Protein AF-A0A7S2XN95-F1 (afdb_monomer_lite)

Secondary structure (DSSP, 8-state):
--------------PPPPPEEHHHHHHHHHHH-BSEETTEEPPTTEE-BEEHHHHHHHTT--STT-EE-HHHHHHHHHHSPP-EE-------SSS----------HHHHHHHHHHHHHTTS--TTS--SS--GGGHHHHHHHHHTSPPPHHHHHHHHHHHH-------TTS------GGGGG-EEHHHHHHHTTT-SEE-HHHHHHHH-GGGEE--

Sequence (216 aa):
SSTLSNDDSPSSSQRLPASIPVLEVVKAYGSLAGSECYGRQAPPGSSCQLPLADLQKELGIAGSSSFLSETDFLEQLEALPFQWPLKPYGIDKSSSLTKTAIVNKGAETRVYMEELERRGMYDPRNPTGPLPTSLRPKLNQALNQEKMDPQAASLIFRVLSSSSSKSNPNAPPHKNNENDANVISATSLKDAFRGETMLDYYGFLNLIGTSSISWP

Radius of gyration: 20.68 Å; chains: 1; bounding box: 38×78×60 Å

Organism: NCBI:txid420275

Structure (mmCIF, N/CA/C/O backbone):
data_AF-A0A7S2XN95-F1
#
_entry.id   AF-A0A7S2XN95-F1
#
loop_
_atom_site.group_PDB
_atom_site.id
_atom_site.type_symbol
_atom_site.label_atom_id
_atom_site.label_alt_id
_atom_site.label_comp_id
_atom_site.label_asym_id
_atom_site.label_entity_id
_atom_site.label_seq_id
_atom_site.pdbx_PDB_ins_code
_atom_site.Cartn_x
_atom_site.Cartn_y
_atom_site.Cartn_z
_atom_site.occupancy
_atom_site.B_iso_or_equiv
_atom_site.auth_seq_id
_atom_site.auth_comp_id
_atom_site.auth_asym_id
_atom_site.auth_atom_id
_atom_site.pdbx_PDB_model_num
ATOM 1 N N . SER A 1 1 ? -16.956 -54.283 32.016 1.00 48.91 1 SER A N 1
ATOM 2 C CA . SER A 1 1 ? -15.787 -53.656 31.381 1.00 48.91 1 SER A CA 1
ATOM 3 C C . SER A 1 1 ? -16.262 -52.462 30.591 1.00 48.91 1 SER A C 1
ATOM 5 O O . SER A 1 1 ? -16.917 -52.645 29.576 1.00 48.91 1 SER A O 1
ATOM 7 N N . SER A 1 2 ? -16.046 -51.268 31.136 1.00 44.19 2 SER A N 1
ATOM 8 C CA . SER A 1 2 ? -16.518 -49.999 30.582 1.00 44.19 2 SER A CA 1
ATOM 9 C C . SER A 1 2 ? -15.365 -49.349 29.831 1.00 44.19 2 SER A C 1
ATOM 11 O O . SER A 1 2 ? -14.354 -49.008 30.443 1.00 44.19 2 SER A O 1
ATOM 13 N N . THR A 1 3 ? -15.493 -49.228 28.515 1.00 47.34 3 THR A N 1
ATOM 14 C CA . THR A 1 3 ? -14.497 -48.573 27.666 1.00 47.34 3 THR A CA 1
ATOM 15 C C . THR A 1 3 ? -14.824 -47.083 27.625 1.00 47.34 3 THR A C 1
ATOM 17 O O . THR A 1 3 ? -15.835 -46.685 27.053 1.00 47.34 3 THR A O 1
ATOM 20 N N . LEU A 1 4 ? -14.006 -46.279 28.304 1.00 50.84 4 LEU A N 1
ATOM 21 C CA . LEU A 1 4 ? -14.003 -44.821 28.211 1.00 50.84 4 LEU A CA 1
ATOM 22 C C . LEU A 1 4 ? -13.391 -44.419 26.864 1.00 50.84 4 LEU A C 1
ATOM 24 O O . LEU A 1 4 ? -12.224 -44.710 26.604 1.00 50.84 4 LEU A O 1
ATOM 28 N N . SER A 1 5 ? -14.189 -43.772 26.019 1.00 45.78 5 SER A N 1
ATOM 29 C CA . SER A 1 5 ? -13.726 -43.092 24.811 1.00 45.78 5 SER A CA 1
ATOM 30 C C . SER A 1 5 ? -13.196 -41.717 25.214 1.00 45.78 5 SER A C 1
ATOM 32 O O . SER A 1 5 ? -13.961 -40.886 25.698 1.00 45.78 5 SER A O 1
ATOM 34 N N . ASN A 1 6 ? -11.893 -41.491 25.051 1.00 49.34 6 ASN A N 1
ATOM 35 C CA . ASN A 1 6 ? -11.308 -40.157 25.138 1.00 49.34 6 ASN A CA 1
ATOM 36 C C . ASN A 1 6 ? -11.545 -39.439 23.804 1.00 49.34 6 ASN A C 1
ATOM 38 O O . ASN A 1 6 ? -10.993 -39.841 22.781 1.00 49.34 6 ASN A O 1
ATOM 42 N N . ASP A 1 7 ? -12.371 -38.395 23.834 1.00 49.25 7 ASP A N 1
ATOM 43 C CA . ASP A 1 7 ? -12.467 -37.397 22.772 1.00 49.25 7 ASP A CA 1
ATOM 44 C C . ASP A 1 7 ? -11.219 -36.501 22.814 1.00 49.25 7 ASP A C 1
ATOM 46 O O . ASP A 1 7 ? -11.158 -35.510 23.544 1.00 49.25 7 ASP A O 1
ATOM 50 N N . ASP A 1 8 ? -10.210 -36.854 22.018 1.00 45.84 8 ASP A N 1
ATOM 51 C CA . ASP A 1 8 ? -9.108 -35.957 21.673 1.00 45.84 8 ASP A CA 1
ATOM 52 C C . ASP A 1 8 ? -9.620 -34.903 20.679 1.00 45.84 8 ASP A C 1
ATOM 54 O O . ASP A 1 8 ? -9.586 -35.077 19.460 1.00 45.84 8 ASP A O 1
ATOM 58 N N . SER A 1 9 ? -10.114 -33.785 21.210 1.00 44.31 9 SER A N 1
ATOM 59 C CA . SER A 1 9 ? -10.332 -32.570 20.422 1.00 44.31 9 SER A CA 1
ATOM 60 C C . SER A 1 9 ? -8.973 -31.961 20.056 1.00 44.31 9 SER A C 1
ATOM 62 O O . SER A 1 9 ? -8.223 -31.578 20.960 1.00 44.31 9 SER A O 1
ATOM 64 N N . PRO A 1 10 ? -8.615 -31.822 18.765 1.00 43.09 10 PRO A N 1
ATOM 65 C CA . PRO A 1 10 ? -7.384 -31.150 18.393 1.00 43.09 10 PRO A CA 1
ATOM 66 C C . PRO A 1 10 ? -7.517 -29.658 18.707 1.00 43.09 10 PRO A C 1
ATOM 68 O O . PRO A 1 10 ? -8.226 -28.917 18.030 1.00 43.09 10 PRO A O 1
ATOM 71 N N . SER A 1 11 ? -6.805 -29.226 19.748 1.00 42.22 11 SER A N 1
ATOM 72 C CA . SER A 1 11 ? -6.484 -27.824 20.003 1.00 42.22 11 SER A CA 1
ATOM 73 C C . SER A 1 11 ? -5.902 -27.218 18.726 1.00 42.22 11 SER A C 1
ATOM 75 O O . SER A 1 11 ? -4.784 -27.543 18.314 1.00 42.22 11 SER A O 1
ATOM 77 N N . SER A 1 12 ? -6.685 -26.356 18.077 1.00 40.72 12 SER A N 1
ATOM 78 C CA . SER A 1 12 ? -6.278 -25.548 16.935 1.00 40.72 12 SER A CA 1
ATOM 79 C C . SER A 1 12 ? -5.276 -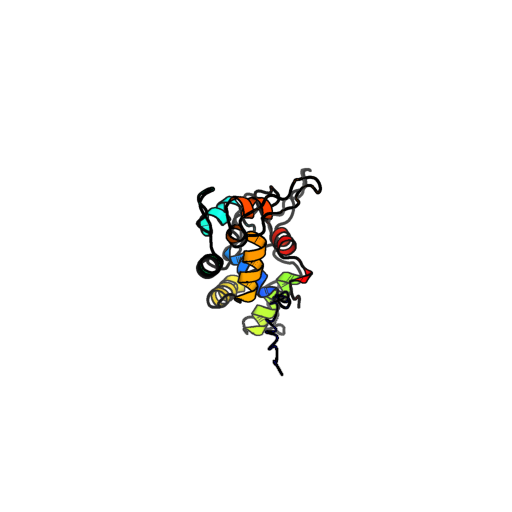24.495 17.401 1.00 40.72 12 SER A C 1
ATOM 81 O O . SER A 1 12 ? -5.582 -23.309 17.514 1.00 40.72 12 SER A O 1
ATOM 83 N N . SER A 1 13 ? -4.057 -24.936 17.695 1.00 44.22 13 SER A N 1
ATOM 84 C CA . SER A 1 13 ? -2.898 -24.057 17.740 1.00 44.22 13 SER A CA 1
ATOM 85 C C . SER A 1 13 ? -2.725 -23.509 16.328 1.00 44.22 13 SER A C 1
ATOM 87 O O . SER A 1 13 ? -2.148 -24.171 15.464 1.00 44.22 13 SER A O 1
ATOM 89 N N . GLN A 1 14 ? -3.318 -22.341 16.071 1.00 45.66 14 GLN A N 1
ATOM 90 C CA . GLN A 1 14 ? -3.177 -21.605 14.823 1.00 45.66 14 GLN A CA 1
ATOM 91 C C . GLN A 1 14 ? -1.683 -21.369 14.599 1.00 45.66 14 GLN A C 1
ATOM 93 O O . GLN A 1 14 ? -1.073 -20.496 15.216 1.00 45.66 14 GLN A O 1
ATOM 98 N N . ARG A 1 15 ? -1.063 -22.205 13.755 1.00 49.12 15 ARG A N 1
ATOM 99 C CA . ARG A 1 15 ? 0.290 -21.951 13.266 1.00 49.12 15 ARG A CA 1
ATOM 100 C C . ARG A 1 15 ? 0.258 -20.566 12.641 1.00 49.12 15 ARG A C 1
ATOM 102 O O . ARG A 1 15 ? -0.579 -20.311 11.777 1.00 49.12 15 ARG A O 1
ATOM 109 N N . LEU A 1 16 ? 1.150 -19.686 13.097 1.00 54.00 16 LEU A N 1
ATOM 110 C CA . LEU A 1 16 ? 1.402 -18.425 12.410 1.00 54.00 16 LEU A CA 1
ATOM 111 C C . LEU A 1 16 ? 1.589 -18.746 10.920 1.00 54.00 16 LEU A C 1
ATOM 113 O O . LEU A 1 16 ? 2.305 -19.709 10.616 1.00 54.00 16 LEU A O 1
ATOM 117 N N . PRO A 1 17 ? 0.913 -18.023 10.010 1.00 55.56 17 PRO A N 1
ATOM 118 C CA . PRO A 1 17 ? 1.064 -18.286 8.592 1.00 55.56 17 PRO A CA 1
ATOM 119 C C . PRO A 1 17 ? 2.546 -18.211 8.218 1.00 55.56 17 PRO A C 1
ATOM 121 O O . PRO A 1 17 ? 3.321 -17.457 8.818 1.00 55.56 17 PRO A O 1
ATOM 124 N N . ALA A 1 18 ? 2.928 -19.029 7.236 1.00 75.44 18 ALA A N 1
ATOM 125 C CA . ALA A 1 18 ? 4.195 -18.866 6.541 1.00 75.44 18 ALA A CA 1
ATOM 126 C C . ALA A 1 18 ? 4.335 -17.396 6.107 1.00 75.44 18 ALA A C 1
ATOM 128 O O . ALA A 1 18 ? 3.334 -16.732 5.839 1.00 75.44 18 ALA A O 1
ATOM 129 N N . SER A 1 19 ? 5.558 -16.867 6.102 1.00 91.44 19 SER A N 1
ATOM 130 C CA . SER A 1 19 ? 5.811 -15.478 5.716 1.00 91.44 19 SER A CA 1
ATOM 131 C C . SER A 1 19 ? 5.140 -15.130 4.379 1.00 91.44 19 SER A C 1
ATOM 133 O O . SER A 1 19 ? 5.148 -15.934 3.446 1.00 91.44 19 SER A O 1
ATOM 135 N N . ILE A 1 20 ? 4.566 -13.930 4.274 1.00 94.50 20 ILE A N 1
ATOM 136 C CA . ILE A 1 20 ? 3.871 -13.483 3.057 1.00 94.50 20 ILE A CA 1
ATOM 137 C C . ILE A 1 20 ? 4.852 -12.814 2.085 1.00 94.50 20 ILE A C 1
ATOM 139 O O . ILE A 1 20 ? 5.795 -12.162 2.539 1.00 94.50 20 ILE A O 1
ATOM 143 N N . PRO A 1 21 ? 4.674 -12.923 0.758 1.00 94.25 21 PRO A N 1
ATOM 144 C CA . PRO A 1 21 ? 5.540 -12.238 -0.198 1.00 94.25 21 PRO A CA 1
ATOM 145 C C . PRO A 1 21 ? 5.510 -10.717 -0.012 1.00 94.25 21 PRO A C 1
ATOM 147 O O . PRO A 1 21 ? 4.445 -10.125 0.160 1.00 94.25 21 PRO A O 1
ATOM 150 N N . VAL A 1 22 ? 6.667 -10.058 -0.128 1.00 93.31 22 VAL A N 1
ATOM 151 C CA . VAL A 1 22 ? 6.749 -8.585 -0.075 1.00 93.31 22 VAL A CA 1
ATOM 152 C C . VAL A 1 22 ? 5.840 -7.899 -1.106 1.00 93.31 22 VAL A C 1
ATOM 154 O O . VAL A 1 22 ? 5.349 -6.806 -0.840 1.00 93.31 22 VAL A O 1
ATOM 157 N N . LEU A 1 23 ? 5.556 -8.536 -2.249 1.00 94.50 23 LEU A N 1
ATOM 158 C CA . LEU A 1 23 ? 4.633 -7.997 -3.250 1.00 94.50 23 LEU A CA 1
ATOM 159 C C . LEU A 1 23 ? 3.212 -7.808 -2.696 1.00 94.50 23 LEU A C 1
ATOM 161 O O . LEU A 1 23 ? 2.582 -6.802 -3.005 1.00 94.50 23 LEU A O 1
ATOM 165 N N . GLU A 1 24 ? 2.722 -8.710 -1.843 1.00 95.94 24 GLU A N 1
ATOM 166 C CA . GLU A 1 24 ? 1.391 -8.567 -1.235 1.00 95.94 24 GLU A CA 1
ATOM 167 C C . GLU A 1 24 ? 1.363 -7.405 -0.234 1.00 95.94 24 GLU A C 1
ATOM 169 O O . GLU A 1 24 ? 0.401 -6.641 -0.180 1.00 95.94 24 GLU A O 1
ATOM 174 N N . VAL A 1 25 ? 2.468 -7.181 0.484 1.00 94.56 25 VAL A N 1
ATOM 175 C CA . VAL A 1 25 ? 2.627 -5.998 1.344 1.00 94.56 25 VAL A CA 1
ATOM 176 C C . VAL A 1 25 ? 2.640 -4.711 0.517 1.00 94.56 25 VAL A C 1
ATOM 178 O O . VAL A 1 25 ? 1.995 -3.732 0.891 1.00 94.56 25 VAL A O 1
ATOM 181 N N . VAL A 1 26 ? 3.337 -4.719 -0.625 1.00 93.94 26 VAL A N 1
ATOM 182 C CA . VAL A 1 26 ? 3.355 -3.602 -1.579 1.00 93.94 26 VAL A CA 1
ATOM 183 C C . VAL A 1 26 ? 1.951 -3.328 -2.108 1.00 93.94 26 VAL A C 1
ATOM 185 O O . VAL A 1 26 ? 1.535 -2.173 -2.084 1.00 93.94 26 VAL A O 1
ATOM 188 N N . LYS A 1 27 ? 1.209 -4.356 -2.540 1.00 95.25 27 LYS A N 1
ATOM 189 C CA . LYS A 1 27 ? -0.172 -4.229 -3.034 1.00 95.25 27 LYS A CA 1
ATOM 190 C C . LYS A 1 27 ? -1.084 -3.623 -1.975 1.00 95.25 27 LYS A C 1
ATOM 192 O O . LYS A 1 27 ? -1.797 -2.664 -2.264 1.00 95.25 27 LYS A O 1
ATOM 197 N N . ALA A 1 28 ? -1.029 -4.128 -0.745 1.00 95.62 28 ALA A N 1
ATOM 198 C CA . ALA A 1 28 ? -1.901 -3.650 0.316 1.00 95.62 28 ALA A CA 1
ATOM 199 C C . ALA A 1 28 ? -1.586 -2.199 0.684 1.00 95.62 28 ALA A C 1
ATOM 201 O O . ALA A 1 28 ? -2.473 -1.349 0.683 1.00 95.62 28 ALA A O 1
ATOM 202 N N . TYR A 1 29 ? -0.307 -1.886 0.906 1.00 94.56 29 TYR A N 1
ATOM 203 C CA . TYR A 1 29 ? 0.113 -0.515 1.159 1.00 94.56 29 TYR A CA 1
ATOM 204 C C . TYR A 1 29 ? -0.282 0.412 0.010 1.00 94.56 29 TYR A C 1
ATOM 206 O O . TYR A 1 29 ? -0.853 1.468 0.241 1.00 94.56 29 TYR A O 1
ATOM 214 N N . GLY A 1 30 ? 0.014 0.021 -1.230 1.00 93.25 30 GLY A N 1
ATOM 215 C CA . GLY A 1 30 ? -0.210 0.851 -2.407 1.00 93.25 30 GLY A CA 1
ATOM 216 C C . GLY A 1 30 ? -1.680 1.105 -2.728 1.00 93.25 30 GLY A C 1
ATOM 217 O O . GLY A 1 30 ? -1.970 2.059 -3.444 1.00 93.25 30 GLY A O 1
ATOM 218 N N . SER A 1 31 ? -2.585 0.278 -2.204 1.00 95.00 31 SER A N 1
ATOM 219 C CA . SER A 1 31 ? -4.037 0.465 -2.321 1.00 95.00 31 SER A CA 1
ATOM 220 C C . SER A 1 31 ? -4.583 1.359 -1.205 1.00 95.00 31 SER A C 1
ATOM 222 O O . SER A 1 31 ? -5.477 2.162 -1.439 1.00 95.00 31 SER A O 1
ATOM 224 N N . LEU A 1 32 ? -4.016 1.262 0.003 1.00 94.38 32 LEU A N 1
ATOM 225 C CA . LEU A 1 32 ? -4.429 2.057 1.165 1.00 94.38 32 LEU A CA 1
ATOM 226 C C . LEU A 1 32 ? -3.785 3.453 1.220 1.00 94.38 32 LEU A C 1
ATOM 228 O O . LEU A 1 32 ? -4.322 4.366 1.844 1.00 94.38 32 LEU A O 1
ATOM 232 N N . ALA A 1 33 ? -2.595 3.612 0.645 1.00 91.69 33 ALA A N 1
ATOM 233 C CA . ALA A 1 33 ? -1.830 4.845 0.720 1.00 91.69 33 ALA A CA 1
ATOM 234 C C . ALA A 1 33 ? -2.320 5.881 -0.291 1.00 91.69 33 ALA A C 1
ATOM 236 O O . ALA A 1 33 ? -2.539 5.602 -1.470 1.00 91.69 33 ALA A O 1
ATOM 237 N N . GLY A 1 34 ? -2.415 7.120 0.182 1.00 86.31 34 GLY A N 1
ATOM 238 C CA . GLY A 1 34 ? -2.767 8.262 -0.640 1.00 86.31 34 GLY A CA 1
ATOM 239 C C . GLY A 1 34 ? -1.598 8.734 -1.499 1.00 86.31 34 GLY A C 1
ATOM 240 O O . GLY A 1 34 ? -0.434 8.359 -1.325 1.00 86.31 34 GLY A O 1
ATOM 241 N N . SER A 1 35 ? -1.917 9.631 -2.421 1.00 84.94 35 SER A N 1
ATOM 242 C CA . SER A 1 35 ? -0.943 10.313 -3.271 1.00 84.94 35 SER A CA 1
ATOM 243 C C . SER A 1 35 ? -0.252 11.495 -2.584 1.00 84.94 35 SER A C 1
ATOM 245 O O . SER A 1 35 ? 0.648 12.092 -3.166 1.00 84.94 35 SER A O 1
ATOM 247 N N . GLU A 1 36 ? -0.668 11.883 -1.380 1.00 81.81 36 GLU A N 1
ATOM 248 C CA . GLU A 1 36 ? -0.053 13.000 -0.663 1.00 81.81 36 GLU A CA 1
ATOM 249 C C . GLU A 1 36 ? 1.259 12.579 0.020 1.00 81.81 36 GLU A C 1
ATOM 251 O O . GLU A 1 36 ? 1.321 11.593 0.740 1.00 81.81 36 GLU A O 1
ATOM 256 N N . CYS A 1 37 ? 2.313 13.362 -0.183 1.00 72.62 37 CYS A N 1
ATOM 257 C CA . CYS A 1 37 ? 3.672 13.211 0.330 1.00 72.62 37 CYS A CA 1
ATOM 258 C C . CYS A 1 37 ? 4.072 14.462 1.121 1.00 72.62 37 CYS A C 1
ATOM 260 O O . CYS A 1 37 ? 4.563 15.421 0.518 1.00 72.62 37 CYS A O 1
ATOM 262 N N . TYR A 1 38 ? 3.906 14.483 2.447 1.00 71.38 38 TYR A N 1
ATOM 263 C CA . TYR A 1 38 ? 4.372 15.591 3.306 1.00 71.38 38 TYR A CA 1
ATOM 264 C C . TYR A 1 38 ? 4.160 17.005 2.706 1.00 71.38 38 TYR A C 1
ATOM 266 O O . TYR A 1 38 ? 5.101 17.786 2.546 1.00 71.38 38 TYR A O 1
ATOM 274 N N . GLY A 1 39 ? 2.919 17.319 2.316 1.00 69.62 39 GLY A N 1
ATOM 275 C CA . GLY A 1 39 ? 2.552 18.613 1.722 1.00 69.62 39 GLY A CA 1
ATOM 276 C C . GLY A 1 39 ? 2.838 18.756 0.220 1.00 69.62 39 GLY A C 1
ATOM 277 O O . GLY A 1 39 ? 2.809 19.869 -0.305 1.00 69.62 39 GLY A O 1
ATOM 278 N N . ARG A 1 40 ? 3.132 17.659 -0.488 1.00 76.25 40 ARG A N 1
ATOM 279 C CA . ARG A 1 40 ? 3.254 17.608 -1.954 1.00 76.25 40 ARG A CA 1
ATOM 280 C C . ARG A 1 40 ? 2.475 16.443 -2.540 1.00 76.25 40 ARG A C 1
ATOM 282 O O . ARG A 1 40 ? 2.250 15.458 -1.864 1.00 76.25 40 ARG A O 1
ATOM 289 N N . GLN A 1 41 ? 2.143 16.524 -3.820 1.00 82.25 41 GLN A N 1
ATOM 290 C CA . GLN A 1 41 ? 1.501 15.433 -4.544 1.00 82.25 41 GLN A CA 1
ATOM 291 C C . GLN A 1 41 ? 2.552 14.495 -5.159 1.00 82.25 41 GLN A C 1
ATOM 293 O O . GLN A 1 41 ? 3.520 14.955 -5.773 1.00 82.25 41 GLN A O 1
ATOM 298 N N . ALA A 1 42 ? 2.363 13.187 -5.010 1.00 81.00 42 ALA A N 1
ATOM 299 C CA . ALA A 1 42 ? 3.144 12.163 -5.685 1.00 81.00 42 ALA A CA 1
ATOM 300 C C . ALA A 1 42 ? 2.924 12.221 -7.212 1.00 81.00 42 ALA A C 1
ATOM 302 O O . ALA A 1 42 ? 1.851 12.614 -7.679 1.00 81.00 42 ALA A O 1
ATOM 303 N N . PRO A 1 43 ? 3.919 11.814 -8.022 1.00 81.94 43 PRO A N 1
ATOM 304 C CA . PRO A 1 43 ? 3.725 11.599 -9.451 1.00 81.94 43 PRO A CA 1
ATOM 305 C C . PRO A 1 43 ? 2.541 10.660 -9.745 1.00 81.94 43 PRO A C 1
ATOM 307 O O . PRO A 1 43 ? 2.257 9.773 -8.939 1.00 81.94 43 PRO A O 1
ATOM 310 N N . PRO A 1 44 ? 1.888 10.784 -10.914 1.00 83.69 44 PRO A N 1
ATOM 311 C CA . PRO A 1 44 ? 0.784 9.907 -11.288 1.00 83.69 44 PRO A CA 1
ATOM 312 C C . PRO A 1 44 ? 1.127 8.415 -11.174 1.00 83.69 44 PRO A C 1
ATOM 314 O O . PRO A 1 44 ? 2.202 7.974 -11.590 1.00 83.69 44 PRO A O 1
ATOM 317 N N . GLY A 1 45 ? 0.186 7.639 -10.630 1.00 83.69 45 GLY A N 1
ATOM 318 C CA . GLY A 1 45 ? 0.340 6.198 -10.422 1.00 83.69 45 GLY A CA 1
ATOM 319 C C . GLY A 1 45 ? 1.206 5.826 -9.218 1.00 83.69 45 GLY A C 1
ATOM 320 O O . GLY A 1 45 ? 1.651 4.681 -9.141 1.00 83.69 45 GLY A O 1
ATOM 321 N N . SER A 1 46 ? 1.462 6.759 -8.301 1.00 86.06 46 SER A N 1
ATOM 322 C CA . SER A 1 46 ? 2.237 6.512 -7.092 1.00 86.06 46 SER A CA 1
ATOM 323 C C . SER A 1 46 ? 1.538 6.961 -5.821 1.00 86.06 46 SER A C 1
ATOM 325 O O . SER A 1 46 ? 0.997 8.060 -5.756 1.00 86.06 46 SER A O 1
ATOM 327 N N . SER A 1 47 ? 1.664 6.133 -4.791 1.00 87.62 47 SER A N 1
ATOM 328 C CA . SER A 1 47 ? 1.255 6.433 -3.419 1.00 87.62 47 SER A CA 1
ATOM 329 C C . SER A 1 47 ? 2.472 6.766 -2.553 1.00 87.62 47 SER A C 1
ATOM 331 O O . SER A 1 47 ? 3.610 6.563 -2.982 1.00 87.62 47 SER A O 1
ATOM 333 N N . CYS A 1 48 ? 2.270 7.325 -1.359 1.00 84.56 48 CYS A N 1
ATOM 334 C CA . CYS A 1 48 ? 3.378 7.882 -0.576 1.00 84.56 48 CYS A CA 1
ATOM 335 C C . CYS A 1 48 ? 3.322 7.616 0.924 1.00 84.56 48 CYS A C 1
ATOM 337 O O . CYS A 1 48 ? 4.310 7.184 1.513 1.00 84.56 48 CYS A O 1
ATOM 339 N N . GLN A 1 49 ? 2.185 7.913 1.542 1.00 87.75 49 GLN A N 1
ATOM 340 C CA . GLN A 1 49 ? 1.938 7.674 2.957 1.00 87.75 49 GLN A CA 1
ATOM 341 C C . GLN A 1 49 ? 0.463 7.333 3.151 1.00 87.75 49 GLN A C 1
ATOM 343 O O . GLN A 1 49 ? -0.362 7.636 2.288 1.00 87.75 49 GLN A O 1
ATOM 348 N N . LEU A 1 50 ? 0.135 6.697 4.272 1.00 90.50 50 LEU A N 1
ATOM 349 C CA . LEU A 1 50 ? -1.241 6.515 4.715 1.00 90.50 50 LEU A CA 1
ATOM 350 C C . LEU A 1 50 ? -1.568 7.602 5.734 1.00 90.50 50 LEU A C 1
ATOM 352 O O . LEU A 1 50 ? -1.092 7.512 6.868 1.00 90.50 50 LEU A O 1
ATOM 356 N N . PRO A 1 51 ? -2.366 8.620 5.389 1.00 89.88 51 PRO A N 1
ATOM 357 C CA . PRO A 1 51 ? -2.986 9.466 6.393 1.00 89.88 51 PRO A CA 1
ATOM 358 C C . PRO A 1 51 ? -3.997 8.658 7.192 1.00 89.88 51 PRO A C 1
ATOM 360 O O . PRO A 1 51 ? -4.840 7.976 6.617 1.00 89.88 51 PRO A O 1
ATOM 363 N N . LEU A 1 52 ? -3.950 8.750 8.522 1.00 91.50 52 LEU A N 1
ATOM 364 C CA . LEU A 1 52 ? -4.897 8.035 9.382 1.00 91.50 52 LEU A CA 1
ATOM 365 C C . LEU A 1 52 ? -6.350 8.400 9.042 1.00 91.50 52 LEU A C 1
ATOM 367 O O . LEU A 1 52 ? -7.214 7.530 9.022 1.00 91.50 52 LEU A O 1
ATOM 371 N N . ALA A 1 53 ? -6.605 9.681 8.763 1.00 91.12 53 ALA A N 1
ATOM 372 C CA . ALA A 1 53 ? -7.930 10.170 8.393 1.00 91.12 53 ALA A CA 1
ATOM 373 C C . ALA A 1 53 ? -8.412 9.585 7.055 1.00 91.12 53 ALA A C 1
ATOM 375 O O . ALA A 1 53 ? -9.571 9.187 6.946 1.00 91.12 53 ALA A O 1
ATOM 376 N N . ASP A 1 54 ? -7.520 9.487 6.067 1.00 90.56 54 ASP A N 1
ATOM 377 C CA . ASP A 1 54 ? -7.847 8.905 4.765 1.00 90.56 54 ASP A CA 1
ATOM 378 C C . ASP A 1 54 ? -8.078 7.404 4.900 1.00 90.56 54 ASP A C 1
ATOM 380 O O . ASP A 1 54 ? -9.085 6.902 4.421 1.00 90.56 54 ASP A O 1
ATOM 384 N N . LEU A 1 55 ? -7.227 6.700 5.650 1.00 91.88 55 LEU A N 1
ATOM 385 C CA . LEU A 1 55 ? -7.410 5.278 5.924 1.00 91.88 55 LEU A CA 1
ATOM 386 C C . LEU A 1 55 ? -8.755 5.003 6.611 1.00 91.88 55 LEU A C 1
ATOM 388 O O . LEU A 1 55 ? -9.474 4.092 6.217 1.00 91.88 55 LEU A O 1
ATOM 392 N N . GLN A 1 56 ? -9.121 5.805 7.614 1.00 93.38 56 GLN A N 1
ATOM 393 C CA . GLN A 1 56 ? -10.427 5.711 8.271 1.00 93.38 56 GLN A CA 1
ATOM 394 C C . GLN A 1 56 ? -11.574 5.927 7.285 1.00 93.38 56 GLN A C 1
ATOM 396 O O . GLN A 1 56 ? -12.562 5.199 7.328 1.00 93.38 56 GLN A O 1
ATOM 401 N N . LYS A 1 57 ? -11.444 6.902 6.386 1.00 92.12 57 LYS A N 1
ATOM 402 C CA . LYS A 1 57 ? -12.448 7.194 5.366 1.00 92.12 57 LYS A CA 1
ATOM 403 C C . LYS A 1 57 ? -12.584 6.055 4.351 1.00 92.12 57 LYS A C 1
ATOM 405 O O . LYS A 1 57 ? -13.704 5.606 4.126 1.00 92.12 57 LYS A O 1
ATOM 410 N N . GLU A 1 58 ? -11.481 5.587 3.768 1.00 91.44 58 GLU A N 1
ATOM 411 C CA . GLU A 1 58 ? -11.476 4.520 2.755 1.00 91.44 58 GLU A CA 1
ATOM 412 C C . GLU A 1 58 ? -11.981 3.185 3.329 1.00 91.44 58 GLU A C 1
ATOM 414 O O . GLU A 1 58 ? -12.677 2.435 2.650 1.00 91.44 58 GLU A O 1
ATOM 419 N N . LEU A 1 59 ? -11.719 2.925 4.615 1.00 92.88 59 LEU A N 1
ATOM 420 C CA . LEU A 1 59 ? -12.218 1.749 5.334 1.00 92.88 59 LEU A CA 1
ATOM 421 C C . LEU A 1 59 ? -13.623 1.929 5.946 1.00 92.88 59 LEU A C 1
ATOM 423 O O . LEU A 1 59 ? -14.102 1.037 6.641 1.00 92.88 59 LEU A O 1
ATOM 427 N N . GLY A 1 60 ? -14.292 3.069 5.736 1.00 92.00 60 GLY A N 1
ATOM 428 C CA . GLY A 1 60 ? -15.655 3.305 6.239 1.00 92.00 60 GLY A CA 1
ATOM 429 C C . GLY A 1 60 ? -15.772 3.475 7.763 1.00 92.00 60 GLY A C 1
ATOM 430 O O . GLY A 1 60 ? -16.850 3.315 8.339 1.00 92.00 60 GLY A O 1
ATOM 431 N N . ILE A 1 61 ? -14.682 3.824 8.445 1.00 91.00 61 ILE A N 1
ATOM 432 C CA . ILE A 1 61 ? -14.601 3.967 9.902 1.00 91.00 61 ILE A CA 1
ATOM 433 C C . ILE A 1 61 ? -14.851 5.432 10.292 1.00 91.00 61 ILE A C 1
ATOM 435 O O . ILE A 1 61 ? -13.930 6.207 10.548 1.00 91.00 61 ILE A O 1
ATOM 439 N N . ALA A 1 62 ? -16.127 5.821 10.346 1.00 82.44 62 ALA A N 1
ATOM 440 C CA . ALA A 1 62 ? -16.557 7.209 10.559 1.00 82.44 62 ALA A CA 1
ATOM 441 C C . ALA A 1 62 ? -16.712 7.633 12.039 1.00 82.44 62 ALA A C 1
ATOM 443 O O . ALA A 1 62 ? -17.208 8.724 12.324 1.00 82.44 62 ALA A O 1
ATOM 444 N N . GLY A 1 63 ? -16.309 6.802 13.004 1.00 78.81 63 GLY A N 1
ATOM 445 C CA . GLY A 1 63 ? -16.450 7.116 14.426 1.00 78.81 63 GLY A CA 1
ATOM 446 C C . GLY A 1 63 ? -16.097 5.956 15.352 1.00 78.81 63 GLY A C 1
ATOM 447 O O . GLY A 1 63 ? -15.616 4.914 14.915 1.00 78.81 63 GLY A O 1
ATOM 448 N N . SER A 1 64 ? -16.347 6.132 16.652 1.00 77.44 64 SER A N 1
ATOM 449 C CA . SER A 1 64 ? -16.040 5.129 17.684 1.00 77.44 64 SER A CA 1
ATOM 450 C C . SER A 1 64 ? -16.938 3.890 17.645 1.00 77.44 64 SER A C 1
ATOM 452 O O . SER A 1 64 ? -16.582 2.881 18.238 1.00 77.44 64 SER A O 1
ATOM 454 N N . SER A 1 65 ? -18.091 3.959 16.975 1.00 81.75 65 SER A N 1
ATOM 455 C CA . SER A 1 65 ? -19.033 2.841 16.828 1.00 81.75 65 SER A CA 1
ATOM 456 C C . SER A 1 65 ? -18.882 2.076 15.511 1.00 81.75 65 SER A C 1
ATOM 458 O O . SER A 1 65 ? -19.602 1.105 15.304 1.00 81.75 65 SER A O 1
ATOM 460 N N . SER A 1 66 ? -18.001 2.520 14.610 1.00 88.00 66 SER A N 1
ATOM 461 C CA . SER A 1 66 ? -17.745 1.845 13.338 1.00 88.00 66 SER A CA 1
ATOM 462 C C . SER A 1 66 ? -16.664 0.785 13.515 1.00 88.00 66 SER A C 1
ATOM 464 O O . SER A 1 66 ? -15.599 1.060 14.073 1.00 88.00 66 SER A O 1
ATOM 466 N N . PHE A 1 67 ? -16.942 -0.409 13.008 1.00 91.69 67 PHE A N 1
ATOM 467 C CA . PHE A 1 67 ? -16.038 -1.549 13.013 1.00 91.69 67 PHE A CA 1
ATOM 468 C C . PHE A 1 67 ? -16.060 -2.214 11.640 1.00 91.69 67 PHE A C 1
ATOM 470 O O . PHE A 1 67 ? -17.093 -2.230 10.973 1.00 91.69 67 PHE A O 1
ATOM 477 N N . LEU A 1 68 ? -14.915 -2.751 11.235 1.00 94.31 68 LEU A N 1
ATOM 478 C CA . LEU A 1 68 ? -14.738 -3.449 9.970 1.00 94.31 68 LEU A CA 1
ATOM 479 C C . LEU A 1 68 ? -14.341 -4.896 10.252 1.00 94.31 68 LEU A C 1
ATOM 481 O O . LEU A 1 68 ? -13.381 -5.138 10.993 1.00 94.31 68 LEU A O 1
ATOM 485 N N . SER A 1 69 ? -15.093 -5.843 9.691 1.00 93.94 69 SER A N 1
ATOM 486 C CA . SER A 1 69 ? -14.757 -7.263 9.766 1.00 93.94 69 SER A CA 1
ATOM 487 C C . SER A 1 69 ? -13.604 -7.607 8.818 1.00 93.94 69 SER A C 1
ATOM 489 O O . SER A 1 69 ? -13.241 -6.819 7.947 1.00 93.94 69 SER A O 1
ATOM 491 N N . GLU A 1 70 ? -13.014 -8.789 8.975 1.00 93.88 70 GLU A N 1
ATOM 492 C CA . GLU A 1 70 ? -11.930 -9.248 8.098 1.00 93.88 70 GLU A CA 1
ATOM 493 C C . GLU A 1 70 ? -12.386 -9.419 6.644 1.00 93.88 70 GLU A C 1
ATOM 495 O O . GLU A 1 70 ? -11.661 -9.059 5.716 1.00 93.88 70 GLU A O 1
ATOM 500 N N . THR A 1 71 ? -13.605 -9.929 6.444 1.00 93.62 71 THR A N 1
ATOM 501 C CA . THR A 1 71 ? -14.198 -10.089 5.112 1.00 93.62 71 THR A CA 1
ATOM 502 C C . THR A 1 71 ? -14.434 -8.733 4.459 1.00 93.62 71 THR A C 1
ATOM 504 O O . THR A 1 71 ? -13.974 -8.525 3.338 1.00 93.62 71 THR A O 1
ATOM 507 N N . ASP A 1 72 ? -15.046 -7.792 5.184 1.00 94.94 72 ASP A N 1
ATOM 508 C CA . ASP A 1 72 ? -15.280 -6.440 4.666 1.00 94.94 72 ASP A CA 1
ATOM 509 C C . ASP A 1 72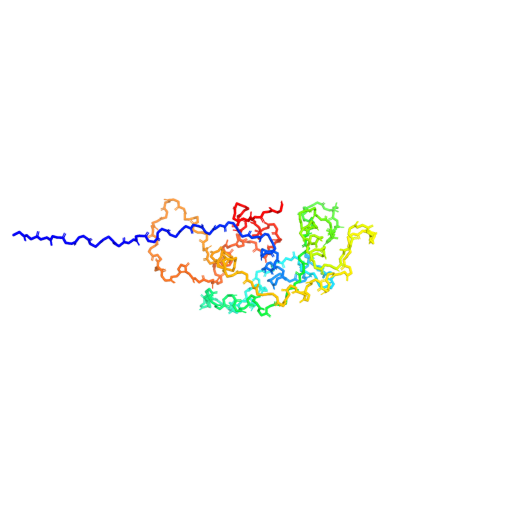 ? -13.952 -5.725 4.382 1.00 94.94 72 ASP A C 1
ATOM 511 O O . ASP A 1 72 ? -13.830 -5.011 3.395 1.00 94.94 72 ASP A O 1
ATOM 515 N N . PHE A 1 73 ? -12.921 -5.942 5.207 1.00 95.75 73 PHE A N 1
ATOM 516 C CA . PHE A 1 73 ? -11.591 -5.380 4.976 1.00 95.75 73 PHE A CA 1
ATOM 517 C C . PHE A 1 73 ? -10.973 -5.857 3.664 1.00 95.75 73 PHE A C 1
ATOM 519 O O . PHE A 1 73 ? -10.438 -5.035 2.920 1.00 95.75 73 PHE A O 1
ATOM 526 N N . LEU A 1 74 ? -11.039 -7.158 3.372 1.00 95.62 74 LEU A N 1
ATOM 527 C CA . LEU A 1 74 ? -10.538 -7.693 2.109 1.00 95.62 74 LEU A CA 1
ATOM 528 C C . LEU A 1 74 ? -11.311 -7.109 0.920 1.00 95.62 74 LEU A C 1
ATOM 530 O O . LEU A 1 74 ? -10.687 -6.669 -0.043 1.00 95.62 74 LEU A O 1
ATOM 534 N N . GLU A 1 75 ? -12.642 -7.054 1.002 1.00 94.81 75 GLU A N 1
ATOM 535 C CA . GLU A 1 75 ? -13.483 -6.476 -0.053 1.00 94.81 75 GLU A CA 1
ATOM 536 C C . GLU A 1 75 ? -13.161 -4.995 -0.296 1.00 94.81 75 GLU A C 1
ATOM 538 O O . GLU A 1 75 ? -12.981 -4.582 -1.444 1.00 94.81 75 GLU A O 1
ATOM 543 N N . GLN A 1 76 ? -13.005 -4.204 0.771 1.00 95.00 76 GLN A N 1
ATOM 544 C CA . GLN A 1 76 ? -12.605 -2.802 0.669 1.00 95.00 76 GLN A CA 1
ATOM 545 C C . GLN A 1 76 ? -11.210 -2.661 0.058 1.00 95.00 76 GLN A C 1
ATOM 547 O O . GLN A 1 76 ? -11.006 -1.831 -0.823 1.00 95.00 76 GLN A O 1
ATOM 552 N N . LEU A 1 77 ? -10.252 -3.477 0.504 1.00 95.06 77 LEU A N 1
ATOM 553 C CA . LEU A 1 77 ? -8.872 -3.424 0.034 1.00 95.06 77 LEU A CA 1
ATOM 554 C C . LEU A 1 77 ? -8.765 -3.733 -1.464 1.00 95.06 77 LEU A C 1
ATOM 556 O O . LEU A 1 77 ? -8.020 -3.053 -2.164 1.00 95.06 77 LEU A O 1
ATOM 560 N N . GLU A 1 78 ? -9.512 -4.724 -1.957 1.00 94.88 78 GLU A N 1
ATOM 561 C CA . GLU A 1 78 ? -9.546 -5.091 -3.380 1.00 94.88 78 GLU A CA 1
ATOM 562 C C . GLU A 1 78 ? -10.308 -4.078 -4.249 1.00 94.88 78 GLU A C 1
ATOM 564 O O . GLU A 1 78 ? -10.061 -3.992 -5.452 1.00 94.88 78 GLU A O 1
ATOM 569 N N . ALA A 1 79 ? -11.222 -3.297 -3.666 1.00 94.88 79 ALA A N 1
ATOM 570 C CA . ALA A 1 79 ? -11.944 -2.242 -4.376 1.00 94.88 79 ALA A CA 1
ATOM 571 C C . ALA A 1 79 ? -11.103 -0.969 -4.585 1.00 94.88 79 ALA A C 1
ATOM 573 O O . ALA A 1 79 ? -11.426 -0.148 -5.452 1.00 94.88 79 ALA A O 1
ATOM 574 N N . LEU A 1 80 ? -10.043 -0.782 -3.796 1.00 94.69 80 LEU A N 1
ATOM 575 C CA . LEU A 1 80 ? -9.189 0.397 -3.865 1.00 94.69 80 LEU A CA 1
ATOM 576 C C . LEU A 1 80 ? -8.195 0.310 -5.033 1.00 94.69 80 LEU A C 1
ATOM 578 O O . LEU A 1 80 ? -7.601 -0.739 -5.280 1.00 94.69 80 LEU A O 1
ATOM 582 N N . PRO A 1 81 ? -7.952 1.421 -5.751 1.00 94.12 81 PRO A N 1
ATOM 583 C CA . PRO A 1 81 ? -6.981 1.430 -6.829 1.00 94.12 81 PRO A CA 1
ATOM 584 C C . PRO A 1 81 ? -5.555 1.350 -6.277 1.00 94.12 81 PRO A C 1
ATOM 586 O O . PRO A 1 81 ? -5.081 2.253 -5.588 1.00 94.12 81 PRO A O 1
ATOM 589 N N . PHE A 1 82 ? -4.819 0.325 -6.683 1.00 93.94 82 PHE A N 1
ATOM 590 C CA . PHE A 1 82 ? -3.403 0.190 -6.392 1.00 93.94 82 PHE A CA 1
ATOM 591 C C . PHE A 1 82 ? -2.565 1.257 -7.107 1.00 93.94 82 PHE A C 1
ATOM 593 O O . PHE A 1 82 ? -2.633 1.441 -8.333 1.00 93.94 82 PHE A O 1
ATOM 600 N N . GLN A 1 83 ? -1.689 1.894 -6.334 1.00 91.88 83 GLN A N 1
ATOM 601 C CA . GLN A 1 83 ? -0.624 2.763 -6.812 1.00 91.88 83 GLN A CA 1
ATOM 602 C C . GLN A 1 83 ? 0.708 2.358 -6.189 1.00 91.88 83 GLN A C 1
ATOM 604 O O . GLN A 1 83 ? 0.808 2.174 -4.977 1.00 91.88 83 GLN A O 1
ATOM 609 N N . TRP A 1 84 ? 1.759 2.273 -7.007 1.00 90.25 84 TRP A N 1
ATOM 610 C CA . TRP A 1 84 ? 3.061 1.825 -6.522 1.00 90.25 84 TRP A CA 1
ATOM 611 C C . TRP A 1 84 ? 3.626 2.781 -5.456 1.00 90.25 84 TRP A C 1
ATOM 613 O O . TRP A 1 84 ? 3.787 3.977 -5.752 1.00 90.25 84 TRP A O 1
ATOM 623 N N . PRO A 1 85 ? 3.978 2.282 -4.258 1.00 87.75 85 PRO A N 1
ATOM 624 C CA . PRO A 1 85 ? 4.471 3.123 -3.183 1.00 87.75 85 PRO A CA 1
ATOM 625 C C . PRO A 1 85 ? 5.793 3.801 -3.510 1.00 87.75 85 PRO A C 1
ATOM 627 O O . PRO A 1 85 ? 6.711 3.226 -4.095 1.00 87.75 85 PRO A O 1
ATOM 630 N N . LEU A 1 86 ? 5.896 5.048 -3.075 1.00 77.62 86 LEU A N 1
ATOM 631 C CA . LEU A 1 86 ? 7.122 5.814 -2.998 1.00 77.62 86 LEU A CA 1
ATOM 632 C C . LEU A 1 86 ? 7.509 5.911 -1.538 1.00 77.62 86 LEU A C 1
ATOM 634 O O . LEU A 1 86 ? 6.721 6.353 -0.711 1.00 77.62 86 LEU A O 1
ATOM 638 N N . LYS A 1 87 ? 8.757 5.600 -1.212 1.00 64.81 87 LYS A N 1
ATOM 639 C CA . LYS A 1 87 ? 9.237 5.896 0.131 1.00 64.81 87 LYS A CA 1
ATOM 640 C C . LYS A 1 87 ? 9.661 7.371 0.238 1.00 64.81 87 LYS A C 1
ATOM 642 O O . LYS A 1 87 ? 10.609 7.768 -0.462 1.00 64.81 87 LYS A O 1
ATOM 647 N N . PRO A 1 88 ? 9.089 8.154 1.166 1.00 58.66 88 PRO A N 1
ATOM 648 C CA . PRO A 1 88 ? 9.496 9.537 1.375 1.00 58.66 88 PRO A CA 1
ATOM 649 C C . PRO A 1 88 ? 10.919 9.652 1.968 1.00 58.66 88 PRO A C 1
ATOM 651 O O . PRO A 1 88 ? 11.528 8.667 2.400 1.00 58.66 88 PRO A O 1
ATOM 654 N N . TYR A 1 89 ? 11.499 10.856 1.934 1.00 51.53 89 TYR A N 1
ATOM 655 C CA . TYR A 1 89 ? 12.766 11.194 2.594 1.00 51.53 89 TYR A CA 1
ATOM 656 C C . TYR A 1 89 ? 12.634 12.539 3.328 1.00 51.53 89 TYR A C 1
ATOM 658 O O . TYR A 1 89 ? 12.214 13.521 2.729 1.00 51.53 89 TYR A O 1
ATOM 666 N N . GLY A 1 90 ? 13.073 12.571 4.593 1.00 49.06 90 GLY A N 1
ATOM 667 C CA . GLY A 1 90 ? 13.408 13.785 5.348 1.00 49.06 90 GLY A CA 1
ATOM 668 C C . GLY A 1 90 ? 12.245 14.522 6.021 1.00 49.06 90 GLY A C 1
ATOM 669 O O . GLY A 1 90 ? 11.568 15.322 5.388 1.00 49.06 90 GLY A O 1
ATOM 670 N N . ILE A 1 91 ? 12.129 14.369 7.342 1.00 44.56 91 ILE A N 1
ATOM 671 C CA . ILE A 1 91 ? 11.770 15.480 8.233 1.00 44.56 91 ILE A CA 1
ATOM 672 C C . ILE A 1 91 ? 12.785 15.437 9.370 1.00 44.56 91 ILE A C 1
ATOM 674 O O . ILE A 1 91 ? 12.575 14.746 10.362 1.00 44.56 91 ILE A O 1
ATOM 678 N N . ASP A 1 92 ? 13.907 16.133 9.209 1.00 42.06 92 ASP A N 1
ATOM 679 C CA . ASP A 1 92 ? 14.707 16.502 10.372 1.00 42.06 92 ASP A CA 1
ATOM 680 C C . ASP A 1 92 ? 14.489 17.989 10.654 1.00 42.06 92 ASP A C 1
ATOM 682 O O . ASP A 1 92 ? 14.361 18.799 9.731 1.00 42.06 92 ASP A O 1
ATOM 686 N N . LYS A 1 93 ? 14.371 18.346 11.934 1.00 47.00 93 LYS A N 1
ATOM 687 C CA . LYS A 1 93 ? 13.909 19.662 12.419 1.00 47.00 93 LYS A CA 1
ATOM 688 C C . LYS A 1 93 ? 14.938 20.794 12.228 1.00 47.00 93 LYS A C 1
ATOM 690 O O . LYS A 1 93 ? 14.886 21.796 12.936 1.00 47.00 93 LYS A O 1
ATOM 695 N N . SER A 1 94 ? 15.864 20.674 11.282 1.00 49.75 94 SER A N 1
ATOM 696 C CA . SER A 1 94 ? 16.949 21.630 11.042 1.00 49.75 94 SER A CA 1
ATOM 697 C C . SER A 1 94 ? 17.076 21.958 9.550 1.00 49.75 94 SER A C 1
ATOM 699 O O . SER A 1 94 ? 17.744 21.270 8.791 1.00 49.75 94 SER A O 1
ATOM 701 N N . SER A 1 95 ? 16.345 23.003 9.147 1.00 52.16 95 SER A N 1
ATOM 702 C CA . SER A 1 95 ? 16.526 23.974 8.040 1.00 52.16 95 SER A CA 1
ATOM 703 C C . SER A 1 95 ? 17.202 23.640 6.689 1.00 52.16 95 SER A C 1
ATOM 705 O O . SER A 1 95 ? 17.192 24.515 5.824 1.00 52.16 95 SER A O 1
ATOM 707 N N . SER A 1 96 ? 17.711 22.444 6.392 1.00 50.62 96 SER A N 1
ATOM 708 C CA . SER A 1 96 ? 18.184 22.116 5.042 1.00 50.62 96 SER A CA 1
ATOM 709 C C . SER A 1 96 ? 18.227 20.618 4.742 1.00 50.62 96 SER A C 1
ATOM 711 O O . SER A 1 96 ? 19.307 20.049 4.660 1.00 50.62 96 SER A O 1
ATOM 713 N N . LEU A 1 97 ? 17.079 20.000 4.456 1.00 42.94 97 LEU A N 1
ATOM 714 C CA . LEU A 1 97 ? 16.996 18.896 3.486 1.00 42.94 97 LEU A CA 1
ATOM 715 C C . LEU A 1 97 ? 15.586 18.833 2.867 1.00 42.94 97 LEU A C 1
ATOM 717 O O . LEU A 1 97 ? 14.688 18.173 3.376 1.00 42.94 97 LEU A O 1
ATOM 721 N N . THR A 1 98 ? 15.404 19.494 1.720 1.00 47.78 98 THR A N 1
ATOM 722 C CA . THR A 1 98 ? 14.172 19.436 0.914 1.00 47.78 98 THR A CA 1
ATOM 723 C C . THR A 1 98 ? 14.334 18.417 -0.219 1.00 47.78 98 THR A C 1
ATOM 725 O O . THR A 1 98 ? 14.776 18.782 -1.308 1.00 47.78 98 THR A O 1
ATOM 728 N N . LYS A 1 99 ? 13.974 17.141 -0.004 1.00 47.97 99 LYS A N 1
ATOM 729 C CA . LYS A 1 99 ? 13.754 16.163 -1.095 1.00 47.97 99 LYS A CA 1
ATOM 730 C C . LYS A 1 99 ? 12.608 15.200 -0.778 1.00 47.97 99 LYS A C 1
ATOM 732 O O . LYS A 1 99 ? 12.777 14.217 -0.076 1.00 47.97 99 LYS A O 1
ATOM 737 N N . THR A 1 100 ? 11.468 15.475 -1.399 1.00 49.53 100 THR A N 1
ATOM 738 C CA . THR A 1 100 ? 10.134 14.909 -1.149 1.00 49.53 100 THR A CA 1
ATOM 739 C C . THR A 1 100 ? 9.749 13.691 -2.002 1.00 49.53 100 THR A C 1
ATOM 741 O O . THR A 1 100 ? 8.639 13.203 -1.856 1.00 49.53 100 THR A O 1
ATOM 744 N N . ALA A 1 101 ? 10.639 13.172 -2.859 1.00 48.41 101 ALA A N 1
ATOM 745 C CA . ALA A 1 101 ? 10.567 11.831 -3.464 1.00 48.41 101 ALA A CA 1
ATOM 746 C C . ALA A 1 101 ? 11.844 11.568 -4.288 1.00 48.41 101 ALA A C 1
ATOM 748 O O . ALA A 1 101 ? 12.164 12.338 -5.193 1.00 48.41 101 ALA A O 1
ATOM 749 N N . ILE A 1 102 ? 12.577 10.481 -4.018 1.00 48.84 102 ILE A N 1
ATOM 750 C CA . ILE A 1 102 ? 13.506 9.881 -4.992 1.00 48.84 102 ILE A CA 1
ATOM 751 C C . ILE A 1 102 ? 13.097 8.420 -5.160 1.00 48.84 102 ILE A C 1
ATOM 753 O O . ILE A 1 102 ? 12.953 7.687 -4.185 1.00 48.84 102 ILE A O 1
ATOM 757 N N . VAL A 1 103 ? 12.925 8.037 -6.423 1.00 46.59 103 VAL A N 1
ATOM 758 C CA . VAL A 1 103 ? 12.250 6.829 -6.918 1.00 46.59 103 VAL A CA 1
ATOM 759 C C . VAL A 1 103 ? 13.076 5.533 -6.774 1.00 46.59 103 VAL A C 1
ATOM 761 O O . VAL A 1 103 ? 12.597 4.452 -7.091 1.00 46.59 103 VAL A O 1
ATOM 764 N N . ASN A 1 104 ? 14.302 5.605 -6.254 1.00 46.25 104 ASN A N 1
ATOM 765 C CA . ASN A 1 104 ? 15.224 4.467 -6.263 1.00 46.25 104 ASN A CA 1
ATOM 766 C C . ASN A 1 104 ? 15.543 3.981 -4.851 1.00 46.25 104 ASN A C 1
ATOM 768 O O . ASN A 1 104 ? 16.241 4.677 -4.109 1.00 46.25 104 ASN A O 1
ATOM 772 N N . LYS A 1 105 ? 15.082 2.774 -4.501 1.00 59.22 105 LYS A N 1
ATOM 773 C CA . LYS A 1 105 ? 15.504 2.043 -3.294 1.00 59.22 105 LYS A CA 1
ATOM 774 C C . LYS A 1 105 ? 15.588 0.563 -3.606 1.00 59.22 105 LYS A C 1
ATOM 776 O O . LYS A 1 105 ? 14.596 -0.038 -3.979 1.00 59.22 105 LYS A O 1
ATOM 781 N N . GLY A 1 106 ? 16.772 -0.014 -3.414 1.00 54.62 106 GLY A N 1
ATOM 782 C CA . GLY A 1 106 ? 17.149 -1.327 -3.945 1.00 54.62 106 GLY A CA 1
ATOM 783 C C . GLY A 1 106 ? 16.150 -2.464 -3.718 1.00 54.62 106 GLY A C 1
ATOM 784 O O . GLY A 1 106 ? 15.946 -3.232 -4.642 1.00 54.62 106 GLY A O 1
ATOM 785 N N . ALA A 1 107 ? 15.490 -2.563 -2.558 1.00 50.31 107 ALA A N 1
ATOM 786 C CA . ALA A 1 107 ? 14.550 -3.659 -2.290 1.00 50.31 107 ALA A CA 1
ATOM 787 C C . ALA A 1 107 ? 13.225 -3.520 -3.063 1.00 50.31 107 ALA A C 1
ATOM 789 O O . ALA A 1 107 ? 12.841 -4.438 -3.774 1.00 50.31 107 ALA A O 1
ATOM 790 N N . GLU A 1 108 ? 12.558 -2.366 -2.983 1.00 66.88 108 GLU A N 1
ATOM 791 C CA . GLU A 1 108 ? 11.323 -2.082 -3.738 1.00 66.88 108 GLU A CA 1
ATOM 792 C C . GLU A 1 108 ? 11.600 -1.940 -5.231 1.00 66.88 108 GLU A C 1
ATOM 794 O O . GLU A 1 108 ? 10.832 -2.412 -6.056 1.00 66.88 108 GLU A O 1
ATOM 799 N N . THR A 1 109 ? 12.721 -1.310 -5.582 1.00 76.94 109 THR A N 1
ATOM 800 C CA . THR A 1 109 ? 13.217 -1.242 -6.952 1.00 76.94 109 THR A CA 1
ATOM 801 C C . THR A 1 109 ? 13.463 -2.643 -7.489 1.00 76.94 109 THR A C 1
ATOM 803 O O . THR A 1 109 ? 13.073 -2.910 -8.614 1.00 76.94 109 THR A O 1
ATOM 806 N N . ARG A 1 110 ? 14.047 -3.555 -6.706 1.00 83.38 110 ARG A N 1
ATOM 807 C CA . ARG A 1 110 ? 14.220 -4.942 -7.135 1.00 83.38 110 ARG A CA 1
ATOM 808 C C . ARG A 1 110 ? 12.875 -5.624 -7.352 1.00 83.38 110 ARG A C 1
ATOM 810 O O . ARG A 1 110 ? 12.676 -6.128 -8.442 1.00 83.38 110 ARG A O 1
ATOM 817 N N . VAL A 1 111 ? 11.945 -5.555 -6.395 1.00 89.00 111 VAL A N 1
ATOM 818 C CA . VAL A 1 111 ? 10.595 -6.138 -6.558 1.00 89.00 111 VAL A CA 1
ATOM 819 C C . VAL A 1 111 ? 9.887 -5.544 -7.782 1.00 89.00 111 VAL A C 1
ATOM 821 O O . VAL A 1 111 ? 9.299 -6.270 -8.571 1.00 89.00 111 VAL A O 1
ATOM 824 N N . TYR A 1 112 ? 9.990 -4.231 -7.993 1.00 89.06 112 TYR A N 1
ATOM 825 C CA . TYR A 1 112 ? 9.456 -3.549 -9.173 1.00 89.06 112 TYR A CA 1
ATOM 826 C C . TYR A 1 112 ? 10.072 -4.082 -10.471 1.00 89.06 112 TYR A C 1
ATOM 828 O O . TYR A 1 112 ? 9.348 -4.401 -11.409 1.00 89.06 112 TYR A O 1
ATOM 836 N N . MET A 1 113 ? 11.402 -4.180 -10.534 1.00 88.75 113 MET A N 1
ATOM 837 C CA . MET A 1 113 ? 12.115 -4.660 -11.719 1.00 88.75 113 MET A CA 1
ATOM 838 C C . MET A 1 113 ? 11.823 -6.135 -11.991 1.00 88.75 113 MET A C 1
ATOM 840 O O . MET A 1 113 ? 11.495 -6.474 -13.121 1.00 88.75 113 MET A O 1
ATOM 844 N N . GLU A 1 114 ? 11.850 -6.985 -10.964 1.00 91.12 114 GLU A N 1
ATOM 845 C CA . GLU A 1 114 ? 11.482 -8.401 -11.055 1.00 91.12 114 GLU A CA 1
ATOM 846 C C . GLU A 1 114 ? 10.055 -8.564 -11.585 1.00 91.12 114 GLU A C 1
ATOM 848 O O . GLU A 1 114 ? 9.823 -9.374 -12.479 1.00 91.12 114 GLU A O 1
ATOM 853 N N . GLU A 1 115 ? 9.104 -7.750 -11.118 1.00 93.19 115 GLU A N 1
ATOM 854 C CA . GLU A 1 115 ? 7.732 -7.784 -11.623 1.00 93.19 115 GLU A CA 1
ATOM 855 C C . GLU A 1 115 ? 7.619 -7.316 -13.077 1.00 93.19 115 GLU A C 1
ATOM 857 O O . GLU A 1 115 ? 6.863 -7.904 -13.854 1.00 93.19 115 GLU A O 1
ATOM 862 N N . LEU A 1 116 ? 8.376 -6.295 -13.486 1.00 93.00 116 LEU A N 1
ATOM 863 C CA . LEU A 1 116 ? 8.421 -5.882 -14.888 1.00 93.00 116 LEU A CA 1
ATOM 864 C C . LEU A 1 116 ? 9.021 -6.973 -15.786 1.00 93.00 116 LEU A C 1
ATOM 866 O O . LEU A 1 116 ? 8.483 -7.232 -16.863 1.00 93.00 116 LEU A O 1
ATOM 870 N N . GLU A 1 117 ? 10.105 -7.615 -15.355 1.00 93.06 117 GLU A N 1
ATOM 871 C CA . GLU A 1 117 ? 10.781 -8.693 -16.085 1.00 93.06 117 GLU A CA 1
ATOM 872 C C . GLU A 1 117 ? 9.896 -9.935 -16.191 1.00 93.06 117 GLU A C 1
ATOM 874 O O . GLU A 1 117 ? 9.641 -10.430 -17.290 1.00 93.06 117 GLU A O 1
ATOM 879 N N . ARG A 1 118 ? 9.340 -10.391 -15.062 1.00 94.44 118 ARG A N 1
ATOM 880 C CA . ARG A 1 118 ? 8.443 -11.554 -14.980 1.00 94.44 118 ARG A CA 1
ATOM 881 C C . ARG A 1 118 ? 7.229 -11.410 -15.893 1.00 94.44 118 ARG A C 1
ATOM 883 O O . ARG A 1 118 ? 6.725 -12.401 -16.416 1.00 94.44 118 ARG A O 1
ATOM 890 N N . ARG A 1 119 ? 6.759 -10.178 -16.095 1.00 94.50 119 ARG A N 1
ATOM 891 C CA . ARG A 1 119 ? 5.599 -9.851 -16.938 1.00 94.50 119 ARG A CA 1
ATOM 892 C C . ARG A 1 119 ? 5.975 -9.466 -18.373 1.00 94.50 119 ARG A C 1
ATOM 894 O O . ARG A 1 119 ? 5.097 -9.053 -19.129 1.00 94.50 119 ARG A O 1
ATOM 901 N N . GLY A 1 120 ? 7.252 -9.550 -18.752 1.00 93.62 120 GLY A N 1
ATOM 902 C CA . GLY A 1 120 ? 7.731 -9.194 -20.092 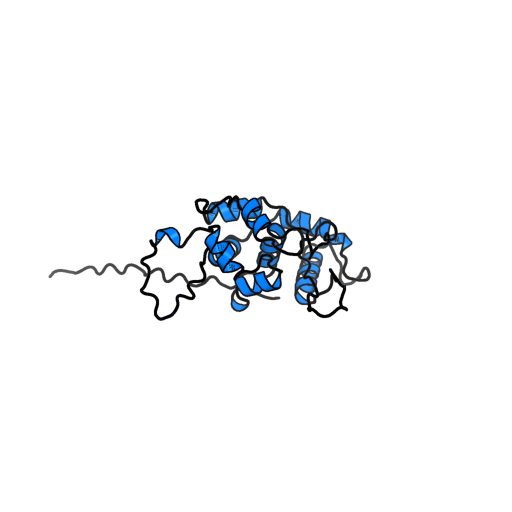1.00 93.62 120 GLY A CA 1
ATOM 903 C C . GLY A 1 120 ? 7.542 -7.713 -20.445 1.00 93.62 120 GLY A C 1
ATOM 904 O O . GLY A 1 120 ? 7.412 -7.361 -21.616 1.00 93.62 120 GLY A O 1
ATOM 905 N N . MET A 1 121 ? 7.465 -6.836 -19.441 1.00 93.19 121 MET A N 1
ATOM 906 C CA . MET A 1 121 ? 7.370 -5.384 -19.625 1.00 93.19 121 MET A CA 1
ATOM 907 C C . MET A 1 121 ? 8.744 -4.721 -19.741 1.00 93.19 121 MET A C 1
ATOM 909 O O . MET A 1 121 ? 8.832 -3.604 -20.248 1.00 93.19 121 MET A O 1
ATOM 913 N N . TYR A 1 122 ? 9.790 -5.397 -19.271 1.00 91.50 122 TYR A N 1
ATOM 914 C CA . TYR A 1 122 ? 11.168 -4.932 -19.293 1.00 91.50 122 TYR A CA 1
ATOM 915 C C . TYR A 1 122 ? 12.102 -6.079 -19.691 1.00 91.50 122 TYR A C 1
ATOM 917 O O . TYR A 1 122 ? 11.929 -7.203 -19.225 1.00 91.50 122 TYR A O 1
ATOM 925 N N . ASP A 1 123 ? 13.078 -5.786 -20.554 1.00 88.56 123 ASP A N 1
ATOM 926 C CA . ASP A 1 123 ? 14.148 -6.716 -20.921 1.00 88.56 123 ASP A CA 1
ATOM 927 C C . ASP A 1 123 ? 15.468 -6.230 -20.301 1.00 88.56 123 ASP A C 1
ATOM 929 O O . ASP A 1 123 ? 16.001 -5.200 -20.732 1.00 88.56 123 ASP A O 1
ATOM 933 N N . PRO A 1 124 ? 16.040 -6.959 -19.327 1.00 83.69 124 PRO A N 1
ATOM 934 C CA . PRO A 1 124 ? 17.289 -6.560 -18.687 1.00 83.69 124 PRO A CA 1
ATOM 935 C C . PRO A 1 124 ? 18.482 -6.577 -19.649 1.00 83.69 124 PRO A C 1
ATOM 937 O O . PRO A 1 124 ? 19.496 -5.936 -19.372 1.00 83.69 124 PRO A O 1
ATOM 940 N N . ARG A 1 125 ? 18.380 -7.269 -20.793 1.00 85.25 125 ARG A N 1
ATOM 941 C CA . ARG A 1 125 ? 19.413 -7.289 -21.840 1.00 85.25 125 ARG A CA 1
ATOM 942 C C . ARG A 1 125 ? 19.386 -6.043 -22.723 1.00 85.25 125 ARG A C 1
ATOM 944 O O . ARG A 1 125 ? 20.342 -5.817 -23.460 1.00 85.25 125 ARG A O 1
ATOM 951 N N . ASN A 1 126 ? 18.331 -5.234 -22.636 1.00 82.06 126 ASN A N 1
ATOM 952 C CA . ASN A 1 126 ? 18.193 -3.969 -23.348 1.00 82.06 126 ASN A CA 1
ATOM 953 C C . ASN A 1 126 ? 17.732 -2.852 -22.390 1.00 82.06 126 ASN A C 1
ATOM 955 O O . ASN A 1 126 ? 16.585 -2.399 -22.464 1.00 82.06 126 ASN A O 1
ATOM 959 N N . PRO A 1 127 ? 18.601 -2.414 -21.458 1.00 76.00 127 PRO A N 1
ATOM 960 C CA . PRO A 1 127 ? 18.208 -1.485 -20.412 1.00 76.00 127 PRO A CA 1
ATOM 961 C C . PRO A 1 127 ? 17.889 -0.104 -20.992 1.00 76.00 127 PRO A C 1
ATOM 963 O O . PRO A 1 127 ? 18.752 0.600 -21.520 1.00 76.00 127 PRO A O 1
ATOM 966 N N . THR A 1 128 ? 16.642 0.332 -20.843 1.00 64.06 128 THR A N 1
ATOM 967 C CA . THR A 1 128 ? 16.207 1.680 -21.216 1.00 64.06 128 THR A CA 1
ATOM 968 C C . THR A 1 128 ? 16.531 2.685 -20.103 1.00 64.06 128 THR A C 1
ATOM 970 O O . THR A 1 128 ? 15.634 3.144 -19.403 1.00 64.06 128 THR A O 1
ATOM 973 N N . GLY A 1 129 ? 17.807 3.038 -19.922 1.00 64.06 129 GLY A N 1
ATOM 974 C CA . GLY A 1 129 ? 18.222 4.129 -19.025 1.00 64.06 129 GLY A CA 1
ATOM 975 C C . GLY A 1 129 ? 17.933 3.889 -17.525 1.00 64.06 129 GLY A C 1
ATOM 976 O O . GLY A 1 129 ? 18.036 2.752 -17.068 1.00 64.06 129 GLY A O 1
ATOM 977 N N . PRO A 1 130 ? 17.656 4.938 -16.714 1.00 71.12 130 PRO A N 1
ATOM 978 C CA . PRO A 1 130 ? 17.343 4.782 -15.286 1.00 71.12 130 PRO A CA 1
ATOM 979 C C . PRO A 1 130 ? 16.035 3.996 -15.077 1.0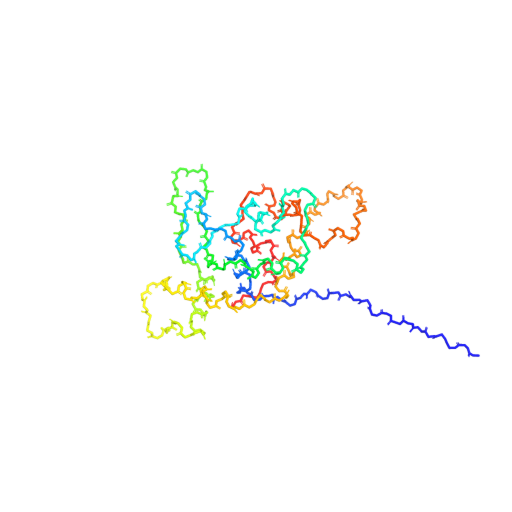0 71.12 130 PRO A C 1
ATOM 981 O O . PRO A 1 130 ? 15.354 3.677 -16.046 1.00 71.12 130 PRO A O 1
ATOM 984 N N . LEU A 1 131 ? 15.666 3.714 -13.814 1.00 75.19 131 LEU A N 1
ATOM 985 C CA . LEU A 1 131 ? 14.449 2.966 -13.457 1.00 75.19 131 LEU A CA 1
ATOM 986 C C . LEU A 1 131 ? 13.267 3.323 -14.383 1.00 75.19 131 LEU A C 1
ATOM 988 O O . LEU A 1 131 ? 12.917 4.506 -14.450 1.00 75.19 131 LEU A O 1
ATOM 992 N N . PRO A 1 132 ? 12.640 2.352 -15.079 1.00 84.12 132 PRO A N 1
ATOM 993 C CA . PRO A 1 132 ? 11.639 2.627 -16.106 1.00 84.12 132 PRO A CA 1
ATOM 994 C C . PRO A 1 132 ? 10.289 2.986 -15.468 1.00 84.12 132 PRO A C 1
ATOM 996 O O . PRO A 1 132 ? 9.325 2.223 -15.487 1.00 84.12 132 PRO A O 1
ATOM 999 N N . THR A 1 133 ? 10.214 4.169 -14.863 1.00 81.69 133 THR A N 1
ATOM 1000 C CA . THR A 1 133 ? 9.032 4.684 -14.152 1.00 81.69 133 THR A CA 1
ATOM 1001 C C . THR A 1 133 ? 7.838 4.911 -15.069 1.00 81.69 133 THR A C 1
ATOM 1003 O O . THR A 1 133 ? 6.700 4.847 -14.612 1.00 81.69 133 THR A O 1
ATOM 1006 N N . SER A 1 134 ? 8.080 5.115 -16.366 1.00 85.06 134 SER A N 1
ATOM 1007 C CA . SER A 1 134 ? 7.045 5.185 -17.400 1.00 85.06 134 SER A CA 1
ATOM 1008 C C . SER A 1 134 ? 6.226 3.896 -17.521 1.00 85.06 134 SER A C 1
ATOM 1010 O O . SER A 1 134 ? 5.101 3.945 -18.010 1.00 85.06 134 SER A O 1
ATOM 1012 N N . LEU A 1 135 ? 6.747 2.757 -17.050 1.00 89.19 135 LEU A N 1
ATOM 1013 C CA . LEU A 1 135 ? 6.036 1.475 -17.045 1.00 89.19 135 LEU A CA 1
ATOM 1014 C C . LEU A 1 135 ? 5.115 1.294 -15.830 1.00 89.19 135 LEU A C 1
ATOM 1016 O O . LEU A 1 135 ? 4.301 0.371 -15.821 1.00 89.19 135 LEU A O 1
ATOM 1020 N N . ARG A 1 136 ? 5.177 2.184 -14.832 1.00 88.94 136 ARG A N 1
ATOM 1021 C CA . ARG A 1 136 ? 4.381 2.081 -13.603 1.00 88.94 136 ARG A CA 1
ATOM 1022 C C . ARG A 1 136 ? 2.871 2.046 -13.855 1.00 88.94 136 ARG A C 1
ATOM 1024 O O . ARG A 1 136 ? 2.237 1.169 -13.284 1.00 88.94 136 ARG A O 1
ATOM 1031 N N . PRO A 1 137 ? 2.270 2.892 -14.718 1.00 91.12 137 PRO A N 1
ATOM 1032 C CA . PRO A 1 137 ? 0.835 2.796 -14.992 1.00 91.12 137 PRO A CA 1
ATOM 1033 C C . PRO A 1 137 ? 0.427 1.417 -15.525 1.00 91.12 137 PRO A C 1
ATOM 1035 O O . PRO A 1 137 ? -0.585 0.866 -15.101 1.00 91.12 137 PRO A O 1
ATOM 1038 N N . LYS A 1 138 ? 1.253 0.828 -16.400 1.00 93.25 138 LYS A N 1
ATOM 1039 C CA . LYS A 1 138 ? 1.018 -0.508 -16.958 1.00 93.25 138 LYS A CA 1
ATOM 1040 C C . LYS A 1 138 ? 1.144 -1.595 -15.888 1.00 93.25 138 LYS A C 1
ATOM 1042 O O . LYS A 1 138 ? 0.305 -2.491 -15.836 1.00 93.25 138 LYS A O 1
ATOM 1047 N N . LEU A 1 139 ? 2.156 -1.506 -15.023 1.00 93.56 139 LEU A N 1
ATOM 1048 C CA . LEU A 1 139 ? 2.325 -2.444 -13.914 1.00 93.56 139 LEU A CA 1
ATOM 1049 C C . LEU A 1 139 ? 1.183 -2.327 -12.894 1.00 93.56 139 LEU A C 1
ATOM 1051 O O . LEU A 1 139 ? 0.621 -3.345 -12.504 1.00 93.56 139 LEU A O 1
ATOM 1055 N N . ASN A 1 140 ? 0.786 -1.109 -12.516 1.00 94.75 140 ASN A N 1
ATOM 1056 C CA . ASN A 1 140 ? -0.330 -0.887 -11.599 1.00 94.75 140 ASN A CA 1
ATOM 1057 C C . ASN A 1 140 ? -1.635 -1.457 -12.156 1.00 94.75 140 ASN A C 1
ATOM 1059 O O . ASN A 1 140 ? -2.404 -2.054 -11.414 1.00 94.75 140 ASN A O 1
ATOM 1063 N N . GLN A 1 141 ? -1.897 -1.283 -13.454 1.00 95.38 141 GLN A N 1
ATOM 1064 C CA . GLN A 1 141 ? -3.077 -1.863 -14.093 1.00 95.38 141 GLN A CA 1
ATOM 1065 C C . GLN A 1 141 ? -3.059 -3.393 -14.012 1.00 95.38 141 GLN A C 1
ATOM 1067 O O . GLN A 1 141 ? -4.088 -3.989 -13.715 1.00 95.38 141 GLN A O 1
ATOM 1072 N N . ALA A 1 142 ? -1.902 -4.019 -14.250 1.00 95.69 142 ALA A N 1
ATOM 1073 C CA . ALA A 1 142 ? -1.765 -5.467 -14.142 1.00 95.69 142 ALA A CA 1
ATOM 1074 C C . ALA A 1 142 ? -1.972 -5.960 -12.699 1.00 95.69 142 ALA A C 1
ATOM 1076 O O . ALA A 1 142 ? -2.667 -6.946 -12.494 1.00 95.69 142 ALA A O 1
ATOM 1077 N N . LEU A 1 143 ? -1.426 -5.255 -11.704 1.00 94.88 143 LEU A N 1
ATOM 1078 C CA . LEU A 1 143 ? -1.577 -5.610 -10.288 1.00 94.88 143 LEU A CA 1
ATOM 1079 C C . LEU A 1 143 ? -2.998 -5.370 -9.756 1.00 94.88 143 LEU A C 1
ATOM 1081 O O . LEU A 1 143 ? -3.469 -6.157 -8.950 1.00 94.88 143 LEU A O 1
ATOM 1085 N N . ASN A 1 144 ? -3.709 -4.349 -10.243 1.00 94.00 144 ASN A N 1
ATOM 1086 C CA . ASN A 1 144 ? -5.122 -4.106 -9.908 1.00 94.00 144 ASN A CA 1
ATOM 1087 C C . ASN A 1 144 ? -6.069 -5.215 -10.393 1.00 94.00 144 ASN A C 1
ATOM 1089 O O . ASN A 1 144 ? -7.192 -5.325 -9.916 1.00 94.00 144 ASN A O 1
ATOM 1093 N N . GLN A 1 145 ? -5.653 -6.006 -11.384 1.00 94.75 145 GLN A N 1
ATOM 1094 C CA . GLN A 1 145 ? -6.436 -7.142 -11.880 1.00 94.75 145 GLN A CA 1
ATOM 1095 C C . GLN A 1 145 ? -6.204 -8.410 -11.050 1.00 94.75 145 GLN A C 1
ATOM 1097 O O . GLN A 1 145 ? -6.909 -9.404 -11.231 1.00 94.75 145 GLN A O 1
ATOM 1102 N N . GLU A 1 146 ? -5.208 -8.395 -10.167 1.00 94.44 146 GLU A N 1
ATOM 1103 C CA . GLU A 1 146 ? -4.862 -9.519 -9.313 1.00 94.44 146 GLU A CA 1
ATOM 1104 C C . GLU A 1 146 ? -5.557 -9.385 -7.967 1.00 94.44 146 GLU A C 1
ATOM 1106 O O . GLU A 1 146 ? -5.507 -8.340 -7.323 1.00 94.44 146 GLU A O 1
ATOM 1111 N N . LYS A 1 147 ? -6.157 -10.484 -7.514 1.00 94.56 147 LYS A N 1
ATOM 1112 C CA . LYS A 1 147 ? -6.703 -10.559 -6.161 1.00 94.56 147 LYS A CA 1
ATOM 1113 C C . LYS A 1 147 ? -5.588 -10.498 -5.124 1.00 94.56 147 LYS A C 1
ATOM 1115 O O . LYS A 1 147 ? -4.446 -10.885 -5.399 1.00 94.56 147 LYS A O 1
ATOM 1120 N N . MET A 1 148 ? -5.910 -9.998 -3.940 1.00 94.88 148 MET A N 1
ATOM 1121 C CA . MET A 1 148 ? -4.997 -10.045 -2.802 1.00 94.88 148 MET A CA 1
ATOM 1122 C C . MET A 1 148 ? -4.883 -11.492 -2.318 1.00 94.88 148 MET A C 1
ATOM 1124 O O . MET A 1 148 ? -5.872 -12.226 -2.316 1.00 94.88 148 MET A O 1
ATOM 1128 N N . ASP A 1 149 ? -3.694 -11.921 -1.891 1.00 95.12 149 ASP A N 1
ATOM 1129 C CA . ASP A 1 149 ? -3.585 -13.191 -1.170 1.00 95.12 149 ASP A CA 1
ATOM 1130 C C . ASP A 1 149 ? -4.398 -13.101 0.143 1.00 95.12 149 ASP A C 1
ATOM 1132 O O . ASP A 1 149 ? -4.112 -12.228 0.974 1.00 95.12 149 ASP A O 1
ATOM 1136 N N . PRO A 1 150 ? -5.387 -13.986 0.384 1.00 93.62 150 PRO A N 1
ATOM 1137 C CA . PRO A 1 150 ? -6.197 -13.939 1.598 1.00 93.62 150 PRO A CA 1
ATOM 1138 C C . PRO A 1 150 ? -5.377 -14.039 2.890 1.00 93.62 150 PRO A C 1
ATOM 1140 O O . PRO A 1 150 ? -5.736 -13.426 3.892 1.00 93.62 150 PRO A O 1
ATOM 1143 N N . GLN A 1 151 ? -4.256 -14.768 2.888 1.00 94.00 151 GLN A N 1
ATOM 1144 C CA . GLN A 1 151 ? -3.370 -14.862 4.053 1.00 94.00 151 GLN A CA 1
ATOM 1145 C C . GLN A 1 151 ? -2.645 -13.541 4.314 1.00 94.00 151 GLN A C 1
ATOM 1147 O O . GLN A 1 151 ? -2.455 -13.162 5.471 1.00 94.00 151 GLN A O 1
ATOM 1152 N N . ALA A 1 152 ? -2.267 -12.822 3.254 1.00 95.19 152 ALA A N 1
ATOM 1153 C CA . ALA A 1 152 ? -1.676 -11.498 3.383 1.00 95.19 152 ALA A CA 1
ATOM 1154 C C . ALA A 1 152 ? -2.693 -10.479 3.899 1.00 95.19 152 ALA A C 1
ATOM 1156 O O . ALA A 1 152 ? -2.392 -9.751 4.846 1.00 95.19 152 ALA A O 1
ATOM 1157 N N . ALA A 1 153 ? -3.909 -10.479 3.349 1.00 95.25 153 ALA A N 1
AT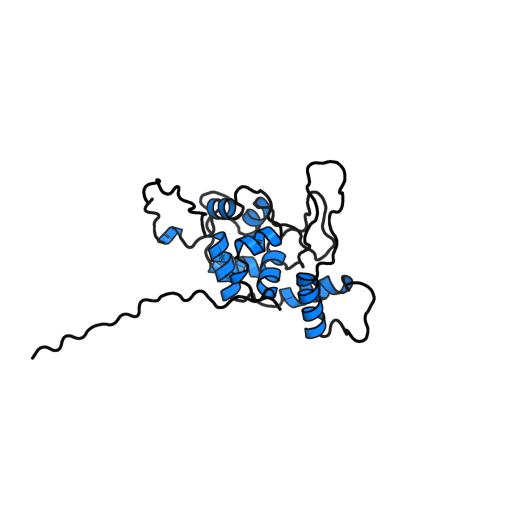OM 1158 C CA . ALA A 1 153 ? -4.994 -9.633 3.834 1.00 95.25 153 ALA A CA 1
ATOM 1159 C C . ALA A 1 153 ? -5.316 -9.914 5.308 1.00 95.25 153 ALA A C 1
ATOM 1161 O O . ALA A 1 153 ? -5.376 -8.978 6.101 1.00 95.25 153 ALA A O 1
ATOM 1162 N N . SER A 1 154 ? -5.417 -11.189 5.691 1.00 94.31 154 SER A N 1
ATOM 1163 C CA . SER A 1 154 ? -5.650 -11.623 7.073 1.00 94.31 154 SER A CA 1
ATOM 1164 C C . SER A 1 154 ? -4.553 -11.150 8.030 1.00 94.31 154 SER A C 1
ATOM 1166 O O . SER A 1 154 ? -4.824 -10.607 9.104 1.00 94.31 154 SER A O 1
ATOM 1168 N N . LEU A 1 155 ? -3.284 -11.286 7.629 1.00 93.69 155 LEU A N 1
ATOM 1169 C CA . LEU A 1 155 ? -2.156 -10.808 8.425 1.00 93.69 155 LEU A CA 1
ATOM 1170 C C . LEU A 1 155 ? -2.229 -9.293 8.648 1.00 93.69 155 LEU A C 1
ATOM 1172 O O . LEU A 1 155 ? -2.036 -8.834 9.773 1.00 93.69 155 LEU A O 1
ATOM 1176 N N . ILE A 1 156 ? -2.500 -8.528 7.591 1.00 94.88 156 ILE A N 1
ATOM 1177 C CA . ILE A 1 156 ? -2.583 -7.065 7.651 1.00 94.88 156 ILE A CA 1
ATOM 1178 C C . ILE A 1 156 ? -3.790 -6.632 8.481 1.00 94.88 156 ILE A C 1
ATOM 1180 O O . ILE A 1 156 ? -3.648 -5.770 9.348 1.00 94.88 156 ILE A O 1
ATOM 1184 N N . PHE A 1 157 ? -4.940 -7.275 8.280 1.00 95.44 157 PHE A N 1
ATOM 1185 C CA . PHE A 1 157 ? -6.141 -7.069 9.076 1.00 95.44 157 PHE A CA 1
ATOM 1186 C C . PHE A 1 157 ? -5.844 -7.235 10.562 1.00 95.44 157 PHE A C 1
ATOM 1188 O O . PHE A 1 157 ? -6.063 -6.309 11.338 1.00 95.44 157 PHE A O 1
ATOM 1195 N N . ARG A 1 158 ? -5.255 -8.374 10.945 1.00 92.44 158 ARG A N 1
ATOM 1196 C CA . ARG A 1 158 ? -4.896 -8.678 12.334 1.00 92.44 158 ARG A CA 1
ATOM 1197 C C . ARG A 1 158 ? -3.989 -7.615 12.934 1.00 92.44 158 ARG A C 1
ATOM 1199 O O . ARG A 1 158 ? -4.117 -7.260 14.100 1.00 92.44 158 ARG A O 1
ATOM 1206 N N . VAL A 1 159 ? -3.038 -7.126 12.154 1.00 92.12 159 VAL A N 1
ATOM 1207 C CA . VAL A 1 159 ? -2.087 -6.114 12.604 1.00 92.12 159 VAL A CA 1
ATOM 1208 C C . VAL A 1 159 ? -2.769 -4.750 12.811 1.00 92.12 159 VAL A C 1
ATOM 1210 O O . VAL A 1 159 ? -2.431 -4.048 13.761 1.00 92.12 159 VAL A O 1
ATOM 1213 N N . LEU A 1 160 ? -3.753 -4.390 11.980 1.00 92.81 160 LEU A N 1
ATOM 1214 C CA . LEU A 1 160 ? -4.548 -3.158 12.105 1.00 92.81 160 LEU A CA 1
ATOM 1215 C C . LEU A 1 160 ? -5.672 -3.253 13.155 1.00 92.81 160 LEU A C 1
ATOM 1217 O O . LEU A 1 160 ? -6.093 -2.232 13.707 1.00 92.81 160 LEU A O 1
ATOM 1221 N N . SER A 1 161 ? -6.174 -4.458 13.430 1.00 92.12 161 SER A N 1
ATOM 1222 C CA . SER A 1 161 ? -7.175 -4.731 14.469 1.00 92.12 161 SER A CA 1
ATOM 1223 C C . SER A 1 161 ? -6.549 -4.888 15.854 1.00 92.12 161 SER A C 1
ATOM 1225 O O . SER A 1 161 ? -7.209 -4.652 16.864 1.00 92.12 161 SER A O 1
ATOM 1227 N N . SER A 1 162 ? -5.260 -5.236 15.918 1.00 85.12 162 SER A N 1
ATOM 1228 C CA . SER A 1 162 ? -4.528 -5.379 17.173 1.00 85.12 162 SER A CA 1
ATOM 1229 C C . SER A 1 162 ? -4.389 -4.029 17.871 1.00 85.12 162 SER A C 1
ATOM 1231 O O . SER A 1 162 ? -3.448 -3.272 17.625 1.00 85.12 162 SER A O 1
ATOM 1233 N N . SER A 1 163 ? -5.291 -3.742 18.810 1.00 64.50 163 SER A N 1
ATOM 1234 C CA . SER A 1 163 ? -5.045 -2.700 19.801 1.00 64.50 163 SER A CA 1
ATOM 1235 C C . SER A 1 163 ? -3.739 -3.024 20.504 1.00 64.50 163 SER A C 1
ATOM 1237 O O . SER A 1 163 ? -3.547 -4.137 21.005 1.00 64.50 163 SER A O 1
ATOM 1239 N N . SER A 1 164 ? -2.830 -2.048 20.516 1.00 54.00 164 SER A N 1
ATOM 1240 C CA . SER A 1 164 ? -1.555 -2.124 21.220 1.00 54.00 164 SER A CA 1
ATOM 1241 C C . SER A 1 164 ? -1.831 -2.225 22.715 1.00 54.00 164 SER A C 1
ATOM 1243 O O . SER A 1 164 ? -1.658 -1.267 23.463 1.00 54.00 164 SER A O 1
ATOM 1245 N N . SER A 1 165 ? -2.218 -3.409 23.175 1.00 46.31 165 SER A N 1
ATOM 1246 C CA . SER A 1 165 ? -2.235 -3.798 24.574 1.00 46.31 165 SER A CA 1
ATOM 1247 C C . SER A 1 165 ? -0.784 -3.958 25.024 1.00 46.31 165 SER A C 1
ATOM 1249 O O . SER A 1 165 ? -0.365 -4.999 25.511 1.00 46.31 165 SER A O 1
ATOM 1251 N N . LYS A 1 166 ? 0.010 -2.887 24.923 1.00 46.66 166 LYS A N 1
ATOM 1252 C CA . LYS A 1 166 ? 1.039 -2.604 25.918 1.00 46.66 166 LYS A CA 1
ATOM 1253 C C . LYS A 1 166 ? 0.296 -2.135 27.163 1.00 46.66 166 LYS A C 1
ATOM 1255 O O . LYS A 1 166 ? 0.399 -0.987 27.586 1.00 46.66 166 LYS A O 1
ATOM 1260 N N . SER A 1 167 ? -0.517 -3.037 27.709 1.00 40.88 167 SER A N 1
ATOM 1261 C CA . SER A 1 167 ? -1.054 -2.918 29.044 1.00 40.88 167 SER A CA 1
ATOM 1262 C C . SER A 1 167 ? 0.149 -2.738 29.950 1.00 40.88 167 SER A C 1
ATOM 1264 O O . SER A 1 167 ? 1.055 -3.574 29.975 1.00 40.88 167 SER A O 1
ATOM 1266 N N . ASN A 1 168 ? 0.176 -1.612 30.650 1.00 42.41 168 ASN A N 1
ATOM 1267 C CA . ASN A 1 168 ? 0.961 -1.447 31.857 1.00 42.41 168 ASN A CA 1
ATOM 1268 C C . ASN A 1 168 ? 0.953 -2.792 32.622 1.00 42.41 168 ASN A C 1
ATOM 1270 O O . ASN A 1 168 ? -0.142 -3.298 32.871 1.00 42.41 168 ASN A O 1
ATOM 1274 N N . PRO A 1 169 ? 2.103 -3.402 32.964 1.00 52.41 169 PRO A N 1
ATOM 1275 C CA . PRO A 1 169 ? 2.136 -4.716 33.618 1.00 52.41 169 PRO A CA 1
ATOM 1276 C C . PRO A 1 169 ? 1.389 -4.744 34.964 1.00 52.41 169 PRO A C 1
ATOM 1278 O O . PRO A 1 169 ? 1.120 -5.818 35.490 1.00 52.41 169 PRO A O 1
ATOM 1281 N N . ASN A 1 170 ? 1.017 -3.571 35.491 1.00 51.47 170 ASN A N 1
ATOM 1282 C CA . ASN A 1 170 ? 0.225 -3.400 36.707 1.00 51.47 170 ASN A CA 1
ATOM 1283 C C . ASN A 1 170 ? -1.255 -3.047 36.461 1.00 51.47 170 ASN A C 1
ATOM 1285 O O . ASN A 1 170 ? -1.988 -2.828 37.425 1.00 51.47 170 ASN A O 1
ATOM 1289 N N . ALA A 1 171 ? -1.712 -2.931 35.210 1.00 47.59 171 ALA A N 1
ATOM 1290 C CA . ALA A 1 171 ? -3.129 -2.725 34.932 1.00 47.59 171 ALA A CA 1
ATOM 1291 C C . ALA A 1 171 ? -3.879 -4.052 35.147 1.00 47.59 171 ALA A C 1
ATOM 1293 O O . ALA A 1 171 ? -3.464 -5.072 34.590 1.00 47.59 171 ALA A O 1
ATOM 1294 N N . PRO A 1 172 ? -4.964 -4.072 35.943 1.00 46.75 172 PRO A N 1
ATOM 1295 C CA . PRO A 1 172 ? -5.766 -5.274 36.106 1.00 46.75 172 PRO A CA 1
ATOM 1296 C C . PRO A 1 172 ? -6.262 -5.743 34.731 1.00 46.75 172 PRO A C 1
ATOM 1298 O O . PRO A 1 172 ? -6.610 -4.897 33.901 1.00 46.75 172 PRO A O 1
ATOM 1301 N N . PRO A 1 173 ? -6.286 -7.063 34.471 1.00 45.56 173 PRO A N 1
ATOM 1302 C CA . PRO A 1 173 ? -6.734 -7.604 33.199 1.00 45.56 173 PRO A CA 1
ATOM 1303 C C . PRO A 1 173 ? -8.163 -7.132 32.940 1.00 45.56 173 PRO A C 1
ATOM 1305 O O . PRO A 1 173 ? -9.114 -7.574 33.588 1.00 45.56 173 PRO A O 1
ATOM 1308 N N . HIS A 1 174 ? -8.307 -6.195 32.007 1.00 45.91 174 HIS A N 1
ATOM 1309 C CA . HIS A 1 174 ? -9.606 -5.834 31.478 1.00 45.91 174 HIS A CA 1
ATOM 1310 C C . HIS A 1 174 ? -10.115 -7.066 30.732 1.00 45.91 174 HIS A C 1
ATOM 1312 O O . HIS A 1 174 ? -9.489 -7.525 29.777 1.00 45.91 174 HIS A O 1
ATOM 1318 N N . LYS A 1 175 ? -11.223 -7.642 31.212 1.00 43.78 175 LYS A N 1
ATOM 1319 C CA . LYS A 1 175 ? -11.984 -8.656 30.479 1.00 43.78 175 LYS A CA 1
ATOM 1320 C C . LYS A 1 175 ? -12.573 -7.983 29.242 1.00 43.78 175 LYS A C 1
ATOM 1322 O O . LYS A 1 175 ? -13.720 -7.550 29.258 1.00 43.78 175 LYS A O 1
ATOM 1327 N N . ASN A 1 176 ? -11.761 -7.829 28.206 1.00 47.56 176 ASN A N 1
ATOM 1328 C CA . ASN A 1 176 ? -12.258 -7.488 26.888 1.00 47.56 176 ASN A CA 1
ATOM 1329 C C . ASN A 1 176 ? -13.025 -8.715 26.397 1.00 47.56 176 ASN A C 1
ATOM 1331 O O . ASN A 1 176 ? -12.536 -9.841 26.512 1.00 47.56 176 ASN A O 1
ATOM 1335 N N . ASN A 1 177 ? -14.257 -8.503 25.939 1.00 48.66 177 ASN A N 1
ATOM 1336 C CA . ASN A 1 177 ? -15.037 -9.562 25.323 1.00 48.66 177 ASN A CA 1
ATOM 1337 C C . ASN A 1 177 ? -14.227 -10.131 24.156 1.00 48.66 177 ASN A C 1
ATOM 1339 O O . ASN A 1 177 ? -13.728 -9.383 23.321 1.00 48.66 177 ASN A O 1
ATOM 1343 N N . GLU A 1 178 ? -14.128 -11.454 24.090 1.00 49.28 178 GLU A N 1
ATOM 1344 C CA . GLU A 1 178 ? -13.418 -12.207 23.045 1.00 49.28 178 GLU A CA 1
ATOM 1345 C C . GLU A 1 178 ? -13.895 -11.839 21.620 1.00 49.28 178 GLU A C 1
ATOM 1347 O O . GLU A 1 178 ? -13.168 -12.013 20.647 1.00 49.28 178 GLU A O 1
ATOM 1352 N N . ASN A 1 179 ? -15.084 -11.235 21.515 1.00 51.69 179 ASN A N 1
ATOM 1353 C CA . ASN A 1 179 ? -15.681 -10.745 20.275 1.00 51.69 179 ASN A CA 1
ATOM 1354 C C . ASN A 1 179 ? -15.115 -9.401 19.770 1.00 51.69 179 ASN A C 1
ATOM 1356 O O . ASN A 1 179 ? -15.239 -9.125 18.581 1.00 51.69 179 ASN A O 1
ATOM 1360 N N . ASP A 1 180 ? -14.476 -8.582 20.616 1.00 53.00 180 ASP A N 1
ATOM 1361 C CA . ASP A 1 180 ? -13.869 -7.304 20.191 1.00 53.00 180 ASP A CA 1
ATOM 1362 C C . ASP A 1 180 ? -12.465 -7.493 19.580 1.00 53.00 180 ASP A C 1
ATOM 1364 O O . ASP A 1 180 ? -11.889 -6.556 19.032 1.00 53.00 180 ASP A O 1
ATOM 1368 N N . ALA A 1 181 ? -11.896 -8.702 19.656 1.00 60.78 181 ALA A N 1
ATOM 1369 C CA . ALA A 1 181 ? -10.516 -8.975 19.247 1.00 60.78 181 ALA A CA 1
ATOM 1370 C C . ALA A 1 181 ? -10.302 -9.050 17.719 1.00 60.78 181 ALA A C 1
ATOM 1372 O O . ALA A 1 181 ? -9.158 -9.068 17.270 1.00 60.78 181 ALA A O 1
ATOM 1373 N N . ASN A 1 182 ? -11.375 -9.072 16.920 1.00 79.69 182 ASN A N 1
ATOM 1374 C CA . ASN A 1 182 ? -11.319 -9.375 15.485 1.00 79.69 182 ASN A CA 1
ATOM 1375 C C . ASN A 1 182 ? -12.022 -8.326 14.610 1.00 79.69 182 ASN A C 1
ATOM 1377 O O . ASN A 1 182 ? -12.648 -8.676 13.612 1.00 79.69 182 ASN A O 1
ATOM 1381 N N . VAL A 1 183 ? -11.945 -7.044 14.971 1.00 92.00 183 VAL A N 1
ATOM 1382 C CA . VAL A 1 183 ? -12.445 -5.948 14.126 1.00 92.00 183 VAL A CA 1
ATOM 1383 C C . VAL A 1 183 ? -11.445 -4.801 14.056 1.00 92.00 183 VAL A C 1
ATOM 1385 O O . VAL A 1 183 ? -10.771 -4.492 15.038 1.00 92.00 183 VAL A O 1
ATOM 1388 N N . ILE A 1 184 ? -11.364 -4.128 12.909 1.00 93.50 184 ILE A N 1
ATOM 1389 C CA . ILE A 1 184 ? -10.661 -2.844 12.821 1.00 93.50 184 ILE A CA 1
ATOM 1390 C C . ILE A 1 184 ? -11.625 -1.754 13.290 1.00 93.50 184 ILE A C 1
ATOM 1392 O O . ILE A 1 184 ? -12.719 -1.607 12.750 1.00 93.50 184 ILE A O 1
ATOM 1396 N N . SER A 1 185 ? -11.213 -0.977 14.288 1.00 92.94 185 SER A N 1
ATOM 1397 C CA . SER A 1 185 ? -11.961 0.164 14.819 1.00 92.94 185 SER A CA 1
ATOM 1398 C C . SER A 1 185 ? -11.149 1.454 14.702 1.00 92.94 185 SER A C 1
ATOM 1400 O O . SER A 1 185 ? -9.936 1.440 14.473 1.00 92.94 185 SER A O 1
ATOM 1402 N N . ALA A 1 186 ? -11.791 2.605 14.927 1.00 91.31 186 ALA A N 1
ATOM 1403 C CA . ALA A 1 186 ? -11.082 3.886 14.966 1.00 91.31 186 ALA A CA 1
ATOM 1404 C C . ALA A 1 186 ? -9.964 3.908 16.026 1.00 91.31 186 ALA A C 1
ATOM 1406 O O . ALA A 1 186 ? -8.954 4.590 15.843 1.00 91.31 186 ALA A O 1
ATOM 1407 N N . THR A 1 187 ? -10.149 3.177 17.129 1.00 90.19 187 THR A N 1
ATOM 1408 C CA . THR A 1 187 ? -9.167 3.056 18.212 1.00 90.19 187 THR A CA 1
ATOM 1409 C C . THR A 1 187 ? -8.017 2.140 17.812 1.00 90.19 187 THR A C 1
ATOM 1411 O O . THR A 1 187 ? -6.867 2.547 17.948 1.00 90.19 187 THR A O 1
ATOM 1414 N N . SER A 1 188 ? -8.297 0.962 17.243 1.00 91.56 188 SER A N 1
ATOM 1415 C CA . SER A 1 188 ? -7.235 0.031 16.836 1.00 91.56 188 SER A CA 1
ATOM 1416 C C . SER A 1 188 ? -6.331 0.639 15.760 1.00 91.56 188 SER A C 1
ATOM 1418 O O . SER A 1 188 ? -5.112 0.518 15.847 1.00 91.56 188 SER A O 1
ATOM 1420 N N . LEU A 1 189 ? -6.892 1.399 14.808 1.00 92.00 189 LEU A N 1
ATOM 1421 C CA . LEU A 1 189 ? -6.095 2.129 13.816 1.00 92.00 189 LEU A CA 1
ATOM 1422 C C . LEU A 1 189 ? -5.204 3.203 14.450 1.00 92.00 189 LEU A C 1
ATOM 1424 O O . LEU A 1 189 ? -4.033 3.317 14.093 1.00 92.00 189 LEU A O 1
ATOM 1428 N N . LYS A 1 190 ? -5.728 3.979 15.409 1.00 91.69 190 LYS A N 1
ATOM 1429 C CA . LYS A 1 190 ? -4.924 4.966 16.154 1.00 91.69 190 LYS A CA 1
ATOM 1430 C C . LYS A 1 190 ? -3.769 4.298 16.901 1.00 91.69 190 LYS A C 1
ATOM 1432 O O . LYS A 1 190 ? -2.653 4.820 16.889 1.00 91.69 190 LYS A O 1
ATOM 1437 N N . ASP A 1 191 ? -4.029 3.146 17.513 1.00 90.44 191 ASP A N 1
ATOM 1438 C CA . ASP A 1 191 ? -3.020 2.360 18.224 1.00 90.44 191 ASP A CA 1
ATOM 1439 C C . ASP A 1 191 ? -1.958 1.807 17.265 1.00 90.44 191 ASP A C 1
ATOM 1441 O O . ASP A 1 191 ? -0.763 1.891 17.558 1.00 90.44 191 ASP A O 1
ATOM 1445 N N . ALA A 1 192 ? -2.369 1.288 16.104 1.00 91.31 192 ALA A N 1
ATOM 1446 C CA . ALA A 1 192 ? -1.472 0.788 15.062 1.00 91.31 192 ALA A CA 1
ATOM 1447 C C . ALA A 1 192 ? -0.524 1.886 14.551 1.00 91.31 192 ALA A C 1
ATOM 1449 O O . ALA A 1 192 ? 0.660 1.634 14.319 1.00 91.31 192 ALA A O 1
ATOM 1450 N N . PHE A 1 193 ? -1.019 3.123 14.466 1.00 91.31 193 PHE A N 1
ATOM 1451 C CA . PHE A 1 193 ? -0.240 4.309 14.105 1.00 91.31 193 PHE A CA 1
ATOM 1452 C C . PHE A 1 193 ? 0.611 4.856 15.263 1.00 91.31 193 PHE A C 1
ATOM 1454 O O . PHE A 1 193 ? 1.397 5.777 15.064 1.00 91.31 193 PHE A O 1
ATOM 1461 N N . ARG A 1 194 ? 0.490 4.308 16.482 1.00 88.56 194 ARG A N 1
ATOM 1462 C CA . ARG A 1 194 ? 1.284 4.683 17.671 1.00 88.56 194 ARG A CA 1
ATOM 1463 C C . ARG A 1 194 ? 1.256 6.185 17.986 1.00 88.56 194 ARG A C 1
ATOM 1465 O O . ARG A 1 194 ? 2.235 6.740 18.482 1.00 88.56 194 ARG A O 1
ATOM 1472 N N . GLY A 1 195 ? 0.125 6.836 17.717 1.00 83.00 195 GLY A N 1
ATOM 1473 C CA . GLY A 1 195 ? -0.061 8.275 17.924 1.00 83.00 195 GLY A CA 1
ATOM 1474 C C . GLY A 1 195 ? 0.438 9.167 16.781 1.00 83.00 195 GLY A C 1
ATOM 1475 O O . GLY A 1 195 ? 0.303 10.386 16.875 1.00 83.00 195 GLY A O 1
ATOM 1476 N N . GLU A 1 196 ? 0.973 8.597 15.700 1.00 86.25 196 GLU A N 1
ATOM 1477 C CA . GLU A 1 196 ? 1.277 9.338 14.476 1.00 86.25 196 GLU A CA 1
ATOM 1478 C C . GLU A 1 196 ? 0.005 9.582 13.646 1.00 86.25 196 GLU A C 1
ATOM 1480 O O . GLU A 1 196 ? -0.973 8.839 13.716 1.00 86.25 196 GLU A O 1
ATOM 1485 N N . THR A 1 197 ? -0.007 10.652 12.849 1.00 88.00 197 THR A N 1
ATOM 1486 C CA . THR A 1 197 ? -1.130 10.974 11.946 1.00 88.00 197 THR A CA 1
ATOM 1487 C C . THR A 1 197 ? -0.949 10.405 10.542 1.00 88.00 197 THR A C 1
ATOM 1489 O O . THR A 1 197 ? -1.886 10.422 9.745 1.00 88.00 197 THR A O 1
ATOM 1492 N N . MET A 1 198 ? 0.255 9.924 10.236 1.00 87.69 198 MET A N 1
ATOM 1493 C CA . MET A 1 198 ? 0.684 9.456 8.925 1.00 87.69 198 MET A CA 1
ATOM 1494 C C . MET A 1 198 ? 1.569 8.230 9.119 1.00 87.69 198 MET A C 1
ATOM 1496 O O . MET A 1 198 ? 2.399 8.229 10.022 1.00 87.69 198 MET A O 1
ATOM 1500 N N . LEU A 1 199 ? 1.440 7.232 8.251 1.00 87.94 199 LEU A N 1
ATOM 1501 C CA . LEU A 1 199 ? 2.301 6.054 8.241 1.00 87.94 199 LEU A CA 1
ATOM 1502 C C . LEU A 1 199 ? 2.997 5.941 6.883 1.00 87.94 199 LEU A C 1
ATOM 1504 O O . LEU A 1 199 ? 2.346 5.813 5.844 1.00 87.94 199 LEU A O 1
ATOM 1508 N N . ASP A 1 200 ? 4.327 5.997 6.872 1.00 86.25 200 ASP A N 1
ATOM 1509 C CA . ASP A 1 200 ? 5.092 5.717 5.657 1.00 86.25 200 ASP A CA 1
ATOM 1510 C C . ASP A 1 200 ? 5.233 4.201 5.421 1.00 86.25 200 ASP A C 1
ATOM 1512 O O . ASP A 1 200 ? 4.813 3.369 6.232 1.00 86.25 200 ASP A O 1
ATOM 1516 N N . TYR A 1 201 ? 5.819 3.822 4.285 1.00 86.81 201 TYR A N 1
ATOM 1517 C CA . TYR A 1 201 ? 5.988 2.414 3.924 1.00 86.81 201 TYR A CA 1
ATOM 1518 C C . TYR A 1 201 ? 6.804 1.613 4.946 1.00 86.81 201 TYR A C 1
ATOM 1520 O O . TYR A 1 201 ? 6.495 0.452 5.205 1.00 86.81 201 TYR A O 1
ATOM 1528 N N . TYR A 1 202 ? 7.804 2.213 5.598 1.00 85.31 202 TYR A N 1
ATOM 1529 C CA . TYR A 1 202 ? 8.561 1.513 6.636 1.00 85.31 202 TYR A CA 1
ATOM 1530 C C . TYR A 1 202 ? 7.811 1.409 7.948 1.00 85.31 202 TYR A C 1
ATOM 1532 O O . TYR A 1 202 ? 7.912 0.377 8.609 1.00 85.31 202 TYR A O 1
ATOM 1540 N N . GLY A 1 203 ? 7.050 2.433 8.319 1.00 87.75 203 GLY A N 1
ATOM 1541 C CA . GLY A 1 203 ? 6.099 2.350 9.414 1.00 87.75 203 GLY A CA 1
ATOM 1542 C C . GLY A 1 203 ? 5.160 1.164 9.213 1.00 87.75 203 GLY A C 1
ATOM 1543 O O . GLY A 1 203 ? 5.001 0.355 10.123 1.00 87.75 203 GLY A O 1
ATOM 1544 N N . PHE A 1 204 ? 4.641 0.988 7.996 1.00 91.44 204 PHE A N 1
ATOM 1545 C CA . PHE A 1 204 ? 3.771 -0.134 7.647 1.00 91.44 204 PHE A CA 1
ATOM 1546 C C . PHE A 1 204 ? 4.484 -1.495 7.667 1.00 91.44 204 PHE A C 1
ATOM 1548 O O . PHE A 1 204 ? 3.974 -2.452 8.245 1.00 91.44 204 PHE A O 1
ATOM 1555 N N . LEU A 1 205 ? 5.704 -1.590 7.130 1.00 90.31 205 LEU A N 1
ATOM 1556 C CA . LEU A 1 205 ? 6.517 -2.811 7.220 1.00 90.31 205 LEU A CA 1
ATOM 1557 C C . LEU A 1 205 ? 6.841 -3.191 8.673 1.00 90.31 205 LEU A C 1
ATOM 1559 O O . LEU A 1 205 ? 6.769 -4.361 9.047 1.00 90.31 205 LEU A O 1
ATOM 1563 N N . ASN A 1 206 ? 7.177 -2.205 9.505 1.00 89.94 206 ASN A N 1
ATOM 1564 C CA . ASN A 1 206 ? 7.446 -2.399 10.930 1.00 89.94 206 ASN A CA 1
ATOM 1565 C C . ASN A 1 206 ? 6.191 -2.808 11.702 1.00 89.94 206 ASN A C 1
ATOM 1567 O O . ASN A 1 206 ? 6.290 -3.541 12.685 1.00 89.94 206 ASN A O 1
ATOM 1571 N N . LEU A 1 207 ? 5.034 -2.312 11.271 1.00 91.56 207 LEU A N 1
ATOM 1572 C CA . LEU A 1 207 ? 3.737 -2.659 11.821 1.00 91.56 207 LEU A CA 1
ATOM 1573 C C . LEU A 1 207 ? 3.407 -4.139 11.532 1.00 91.56 207 LEU A C 1
ATOM 1575 O O . LEU A 1 207 ? 3.037 -4.856 12.457 1.00 91.56 207 LEU A O 1
ATOM 1579 N N . ILE A 1 208 ? 3.647 -4.629 10.309 1.00 92.56 208 ILE A N 1
ATOM 1580 C CA . ILE A 1 208 ? 3.472 -6.051 9.930 1.00 92.56 208 ILE A CA 1
ATOM 1581 C C . ILE A 1 208 ? 4.503 -6.973 10.609 1.00 92.56 208 ILE A C 1
ATOM 1583 O O . ILE A 1 208 ? 4.211 -8.126 10.942 1.00 92.56 208 ILE A O 1
ATOM 1587 N N . GLY A 1 209 ? 5.715 -6.462 10.822 1.00 91.25 209 GLY A N 1
ATOM 1588 C CA . GLY A 1 209 ? 6.848 -7.210 11.351 1.00 91.25 209 GLY A CA 1
ATOM 1589 C C . GLY A 1 209 ? 7.647 -7.879 10.235 1.00 91.25 209 GLY A C 1
ATOM 1590 O O . GLY A 1 209 ? 7.152 -8.732 9.503 1.00 91.25 209 GLY A O 1
ATOM 1591 N N 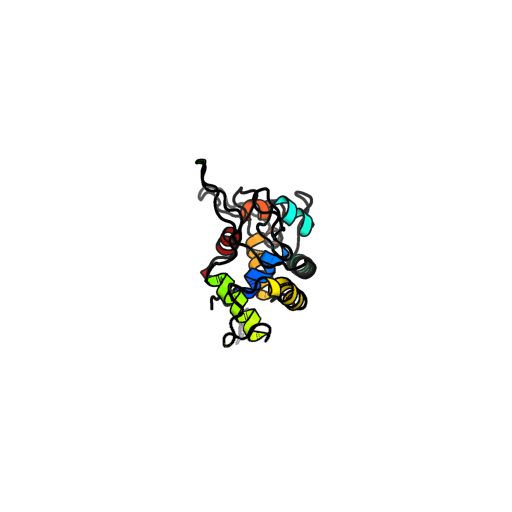. THR A 1 210 ? 8.925 -7.521 10.123 1.00 87.19 210 THR A N 1
ATOM 1592 C CA . THR A 1 210 ? 9.796 -7.942 9.012 1.00 87.19 210 THR A CA 1
ATOM 1593 C C . THR A 1 210 ? 10.017 -9.452 8.924 1.00 87.19 210 THR A C 1
ATOM 1595 O O . THR A 1 210 ? 10.256 -9.953 7.830 1.00 87.19 210 THR A O 1
ATOM 1598 N N . SER A 1 211 ? 9.894 -10.184 10.037 1.00 90.25 211 SER A N 1
ATOM 1599 C CA . SER A 1 211 ? 9.948 -11.653 10.081 1.00 90.25 211 SER A CA 1
ATOM 1600 C C . SER A 1 211 ? 8.729 -12.333 9.453 1.00 90.25 211 SER A C 1
ATOM 1602 O O . SER A 1 211 ? 8.794 -13.509 9.111 1.00 90.25 211 SER A O 1
ATOM 1604 N N . SER A 1 212 ? 7.619 -11.607 9.310 1.00 92.81 212 SER A N 1
ATOM 1605 C CA . SER A 1 212 ? 6.389 -12.090 8.679 1.00 92.81 212 SER A CA 1
ATOM 1606 C C . SER A 1 212 ? 6.408 -11.909 7.157 1.00 92.81 212 SER A C 1
ATOM 1608 O O . SER A 1 212 ? 5.449 -12.284 6.490 1.00 92.81 212 SER A O 1
ATOM 1610 N N . ILE A 1 213 ? 7.479 -11.327 6.605 1.00 92.56 213 ILE A N 1
ATOM 1611 C CA . ILE A 1 213 ? 7.600 -10.956 5.194 1.00 92.56 213 ILE A CA 1
ATOM 1612 C C . ILE A 1 213 ? 8.714 -11.780 4.550 1.00 92.56 213 ILE A C 1
ATOM 1614 O O . ILE A 1 213 ? 9.841 -11.829 5.042 1.00 92.56 213 ILE A O 1
ATOM 1618 N N . SER A 1 214 ? 8.392 -12.416 3.430 1.00 92.12 214 SER A N 1
ATOM 1619 C CA . SER A 1 214 ? 9.344 -13.078 2.551 1.00 92.12 214 SER A CA 1
ATOM 1620 C C . SER A 1 214 ? 9.933 -12.052 1.587 1.00 92.12 214 SER A C 1
ATOM 1622 O O . SER A 1 214 ? 9.219 -11.445 0.780 1.00 92.12 214 SER A O 1
ATOM 1624 N N . TRP A 1 215 ? 11.240 -11.841 1.708 1.00 87.50 215 TRP A N 1
ATOM 1625 C CA . TRP A 1 215 ? 12.009 -10.942 0.858 1.00 87.50 215 TRP A CA 1
ATOM 1626 C C . TRP A 1 215 ? 12.664 -11.746 -0.270 1.00 87.50 215 TRP A C 1
ATOM 1628 O O . TRP A 1 215 ? 13.054 -12.889 -0.027 1.00 87.50 215 TRP A O 1
ATOM 1638 N N . PRO A 1 216 ? 12.792 -11.172 -1.478 1.00 78.00 216 PRO A N 1
ATOM 1639 C CA . PRO A 1 216 ? 13.521 -11.830 -2.553 1.00 78.00 216 PRO A CA 1
ATOM 1640 C C . PRO A 1 216 ? 15.012 -11.987 -2.225 1.00 78.00 216 PRO A C 1
ATOM 1642 O O . PRO A 1 216 ? 15.508 -11.361 -1.256 1.00 78.00 216 PRO A O 1
#

pLDDT: mean 78.51, std 18.79, range [40.72, 95.94]

Foldseek 3Di:
DDDDDDPPDPDCPPDQDAFAAVVLLQLQCQQQADQDFPNDGHDPLEGWWHFLVSSCVLLVFPDQPDWAFLVSQQVSSLVGQGGGYFYADDDDPDDDDDDRTDRDDPQSLVVVVCLCVVVVVDDPVDDPPPRPVVCSVVSSVVSSVDGRDSSSSQLLQQLLLDQPPPPPPPDDDDPDPPVSNGIRHSRSNCRLCVNDRIGGSVSSCVSSPVSSYDGD